Protein AF-A0AAD9Z2Q7-F1 (afdb_monomer)

Radius of gyration: 18.08 Å; Cα contacts (8 Å, |Δi|>4): 259; chains: 1; bounding box: 39×43×40 Å

Structure (mmCIF, N/CA/C/O backbone):
data_AF-A0AAD9Z2Q7-F1
#
_entry.id   AF-A0AAD9Z2Q7-F1
#
loop_
_atom_site.group_PDB
_atom_site.id
_atom_site.type_symbol
_atom_site.label_atom_id
_atom_site.label_alt_id
_atom_site.label_comp_id
_atom_site.label_asym_id
_atom_site.label_entity_id
_atom_site.label_seq_id
_atom_site.pdbx_PDB_ins_code
_atom_site.Cartn_x
_atom_site.Cartn_y
_atom_site.Cartn_z
_atom_site.occupancy
_atom_site.B_iso_or_equiv
_atom_site.auth_seq_id
_atom_site.auth_comp_id
_atom_site.auth_asym_id
_atom_site.auth_atom_id
_atom_site.pdbx_PDB_model_num
ATOM 1 N N . MET A 1 1 ? -22.010 14.218 9.773 1.00 52.25 1 MET A N 1
ATOM 2 C CA . MET A 1 1 ? -20.596 13.862 10.013 1.00 52.25 1 MET A CA 1
ATOM 3 C C . MET A 1 1 ? -19.946 13.673 8.657 1.00 52.25 1 MET A C 1
ATOM 5 O O . MET A 1 1 ? -20.556 13.024 7.816 1.00 52.25 1 MET A O 1
ATOM 9 N N . SER A 1 2 ? -18.809 14.316 8.403 1.00 68.44 2 SER A N 1
ATOM 10 C CA . SER A 1 2 ? -18.053 14.146 7.155 1.00 68.44 2 SER A CA 1
ATOM 11 C C . SER A 1 2 ? -17.508 12.725 7.072 1.00 68.44 2 SER A C 1
ATOM 13 O O . SER A 1 2 ? -17.031 12.179 8.060 1.00 68.44 2 SER A O 1
ATOM 15 N N . GLU A 1 3 ? -17.612 12.131 5.895 1.00 89.19 3 GLU A N 1
ATOM 16 C CA . GLU A 1 3 ? -17.135 10.783 5.598 1.00 89.19 3 GLU A CA 1
ATOM 17 C C . GLU A 1 3 ? -15.627 10.804 5.300 1.00 89.19 3 GLU A C 1
ATOM 19 O O . GLU A 1 3 ? -15.139 11.753 4.680 1.00 89.19 3 GLU A O 1
ATOM 24 N N . VAL A 1 4 ? -14.889 9.772 5.727 1.00 96.81 4 VAL A N 1
ATOM 25 C CA . VAL A 1 4 ? -13.455 9.642 5.415 1.00 96.81 4 VAL A CA 1
ATOM 26 C C . VAL A 1 4 ? -13.280 9.432 3.907 1.00 96.81 4 VAL A C 1
ATOM 28 O O . VAL A 1 4 ? -13.999 8.640 3.300 1.00 96.81 4 VAL A O 1
ATOM 31 N N . LEU A 1 5 ? -12.307 10.101 3.287 1.00 97.69 5 LEU A N 1
ATOM 32 C CA . LEU A 1 5 ? -11.908 9.812 1.904 1.00 97.69 5 LEU A CA 1
ATOM 33 C C . LEU A 1 5 ? -10.608 9.019 1.907 1.00 97.69 5 LEU A C 1
ATOM 35 O O . LEU A 1 5 ? -9.613 9.496 2.441 1.00 97.69 5 LEU A O 1
ATOM 39 N N . LEU A 1 6 ? -10.600 7.838 1.296 1.00 98.06 6 LEU A N 1
ATOM 40 C CA . LEU A 1 6 ? -9.416 7.009 1.087 1.00 98.06 6 LEU A CA 1
ATOM 41 C C . LEU A 1 6 ? -8.931 7.141 -0.358 1.00 98.06 6 LEU A C 1
ATOM 43 O O . LEU A 1 6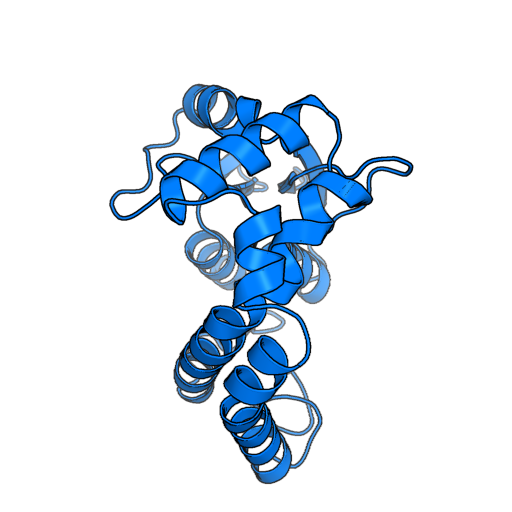 ? -9.619 6.701 -1.274 1.00 98.06 6 LEU A O 1
ATOM 47 N N . TYR A 1 7 ? -7.727 7.672 -0.551 1.00 98.06 7 TYR A N 1
ATOM 48 C CA . TYR A 1 7 ? -7.064 7.709 -1.852 1.00 98.06 7 TYR A CA 1
ATOM 49 C C . TYR A 1 7 ? -6.400 6.355 -2.145 1.00 98.06 7 TYR A C 1
ATOM 51 O O . TYR A 1 7 ? -5.522 5.911 -1.395 1.00 98.06 7 TYR A O 1
ATOM 59 N N . ASP A 1 8 ? -6.822 5.702 -3.229 1.00 97.69 8 ASP A N 1
ATOM 60 C CA . ASP A 1 8 ? -6.385 4.358 -3.642 1.00 97.69 8 ASP A CA 1
ATOM 61 C C . ASP A 1 8 ? -6.094 4.295 -5.159 1.00 97.69 8 ASP A C 1
ATOM 63 O O . ASP A 1 8 ? -6.419 5.216 -5.906 1.00 97.69 8 ASP A O 1
ATOM 67 N N . LEU A 1 9 ? -5.489 3.202 -5.632 1.00 96.94 9 LEU A N 1
ATOM 68 C CA . LEU A 1 9 ? -5.238 2.943 -7.052 1.00 96.94 9 LEU A CA 1
ATOM 69 C C . LEU A 1 9 ? -6.409 2.191 -7.693 1.00 96.94 9 LEU A C 1
ATOM 71 O O . LEU A 1 9 ? -6.856 1.172 -7.151 1.00 96.94 9 LEU A O 1
ATOM 75 N N . PRO A 1 10 ? -6.874 2.616 -8.879 1.00 95.56 10 PRO A N 1
ATOM 76 C CA . PRO A 1 10 ? -7.845 1.848 -9.637 1.00 95.56 10 PRO A CA 1
ATOM 77 C C . PRO A 1 10 ? -7.199 0.584 -10.221 1.00 95.56 10 PRO A C 1
ATOM 79 O O . PRO A 1 10 ? -5.992 0.518 -10.461 1.00 95.56 10 PRO A O 1
ATOM 82 N N . SER A 1 11 ? -8.023 -0.426 -10.491 1.00 95.00 11 SER A N 1
ATOM 83 C CA . SER A 1 11 ? -7.693 -1.495 -11.442 1.00 95.00 11 SER A CA 1
ATOM 84 C C . SER A 1 11 ? -8.484 -1.319 -12.742 1.00 95.00 11 SER A C 1
ATOM 86 O O . SER A 1 11 ? -9.487 -0.597 -12.797 1.00 95.00 11 SER A O 1
ATOM 88 N N . LYS A 1 12 ? -8.043 -1.975 -13.816 1.00 93.75 12 LYS A N 1
ATOM 89 C CA . LYS A 1 12 ? -8.799 -2.061 -15.069 1.00 93.75 12 LYS A CA 1
ATOM 90 C C . LYS A 1 12 ? -10.103 -2.852 -14.878 1.00 93.75 12 LYS A C 1
ATOM 92 O O . LYS A 1 12 ? -10.257 -3.624 -13.933 1.00 93.75 12 LYS A O 1
ATOM 97 N N . GLY A 1 13 ? -11.062 -2.662 -15.782 1.00 89.50 13 GLY A N 1
ATOM 98 C CA . GLY A 1 13 ? -12.387 -3.281 -15.676 1.00 89.50 13 GLY A CA 1
ATOM 99 C C . GLY A 1 13 ? -13.239 -2.620 -14.590 1.00 89.50 13 GLY A C 1
ATOM 100 O O . GLY A 1 13 ? -13.402 -1.404 -14.596 1.00 89.50 13 GLY A O 1
ATOM 101 N N . ARG A 1 14 ? -13.768 -3.408 -13.641 1.00 84.75 14 ARG A N 1
ATOM 102 C CA . ARG A 1 14 ? -14.730 -2.948 -12.613 1.00 84.75 14 ARG A CA 1
ATOM 103 C C . ARG A 1 14 ? -14.173 -1.977 -11.559 1.00 84.75 14 ARG A C 1
ATOM 105 O O . ARG A 1 14 ? -14.875 -1.692 -10.599 1.00 84.75 14 ARG A O 1
ATOM 112 N N . CYS A 1 15 ? -12.930 -1.513 -11.707 1.00 84.31 15 CYS A N 1
ATOM 113 C CA . CYS A 1 15 ? -12.273 -0.582 -10.790 1.00 84.31 15 CYS A CA 1
ATOM 114 C C . CYS A 1 15 ? -12.309 -1.062 -9.325 1.00 84.31 15 CYS A C 1
ATOM 116 O O . CYS A 1 15 ? -12.919 -0.446 -8.456 1.00 84.31 15 CYS A O 1
ATOM 118 N N . ALA A 1 16 ? -11.660 -2.198 -9.058 1.00 86.12 16 ALA A N 1
ATOM 119 C CA . ALA A 1 16 ? -11.539 -2.775 -7.718 1.00 86.12 16 ALA A CA 1
ATOM 120 C C . ALA A 1 16 ? -10.195 -2.427 -7.052 1.00 86.12 16 ALA A C 1
ATOM 122 O O . ALA A 1 16 ? -9.189 -2.228 -7.737 1.00 86.12 16 ALA A O 1
ATOM 123 N N . CYS A 1 17 ? -10.172 -2.411 -5.717 1.00 91.62 17 CYS A N 1
ATOM 124 C CA . CYS A 1 17 ? -8.953 -2.252 -4.922 1.00 91.62 17 CYS A CA 1
ATOM 125 C C . CYS A 1 17 ? -8.046 -3.494 -5.002 1.00 91.62 17 CYS A C 1
ATOM 127 O O . CYS A 1 17 ? -8.515 -4.631 -5.056 1.00 91.62 17 CYS A O 1
ATOM 129 N N . TRP A 1 18 ? -6.732 -3.273 -5.014 1.00 94.06 18 TRP A N 1
ATOM 130 C CA . TRP A 1 18 ? -5.732 -4.333 -5.219 1.00 94.06 18 TRP A CA 1
ATOM 131 C C . TRP A 1 18 ? -4.393 -4.061 -4.520 1.00 94.06 18 TRP A C 1
ATOM 133 O O . TRP A 1 18 ? -3.655 -4.995 -4.214 1.00 94.06 18 TRP A O 1
ATOM 143 N N . SER A 1 19 ? -4.061 -2.793 -4.265 1.00 94.56 19 SER A N 1
ATOM 144 C CA . SER A 1 19 ? -2.743 -2.398 -3.772 1.00 94.56 19 SER A CA 1
ATOM 145 C C . SER A 1 19 ? -2.557 -2.751 -2.294 1.00 94.56 19 SER A C 1
ATOM 147 O O . SER A 1 19 ? -3.383 -2.407 -1.448 1.00 94.56 19 SER A O 1
ATOM 149 N N . LEU A 1 20 ? -1.440 -3.412 -1.974 1.00 93.12 20 LEU A N 1
ATOM 150 C CA . LEU A 1 20 ? -1.131 -3.918 -0.631 1.00 93.12 20 LEU A CA 1
ATOM 151 C C . LEU A 1 20 ? -1.187 -2.832 0.455 1.00 93.12 20 LEU A C 1
ATOM 1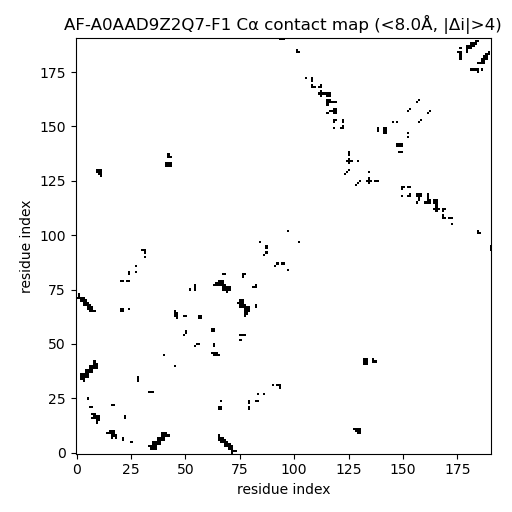53 O O . LEU A 1 20 ? -1.709 -3.072 1.539 1.00 93.12 20 LEU A O 1
ATOM 157 N N . ASN A 1 21 ? -0.623 -1.649 0.195 1.00 94.94 21 ASN A N 1
ATOM 158 C CA . ASN A 1 21 ? -0.546 -0.606 1.221 1.00 94.94 21 ASN A CA 1
ATOM 159 C C . ASN A 1 21 ? -1.926 0.013 1.519 1.00 94.94 21 ASN A C 1
ATOM 161 O O . ASN A 1 21 ? -2.288 0.058 2.694 1.00 94.94 21 ASN A O 1
ATOM 165 N N . PRO A 1 22 ? -2.732 0.429 0.520 1.00 96.88 22 PRO A N 1
ATOM 166 C CA . PRO A 1 22 ? -4.106 0.872 0.751 1.00 96.88 22 PRO A CA 1
ATOM 167 C C . PRO A 1 22 ? -5.017 -0.178 1.378 1.00 96.88 22 PRO A C 1
ATOM 169 O O . PRO A 1 22 ? -5.873 0.182 2.184 1.00 96.88 22 PRO A O 1
ATOM 172 N N . TRP A 1 23 ? -4.803 -1.468 1.089 1.00 96.12 23 TRP A N 1
ATOM 173 C CA . TRP A 1 23 ? -5.540 -2.544 1.753 1.00 96.12 23 TRP A CA 1
ATOM 174 C C . TRP A 1 23 ? -5.395 -2.517 3.278 1.00 96.12 23 TRP A C 1
ATOM 176 O O . TRP A 1 23 ? -6.380 -2.769 3.960 1.00 96.12 23 TRP A O 1
ATOM 186 N N . LYS A 1 24 ? -4.237 -2.125 3.830 1.00 94.69 24 LYS A N 1
ATOM 187 C CA . LYS A 1 24 ? -4.059 -1.984 5.289 1.00 94.69 24 LYS A CA 1
ATOM 188 C C . LYS A 1 24 ? -5.023 -0.949 5.874 1.00 94.69 24 LYS A C 1
ATOM 190 O O . LYS A 1 24 ? -5.756 -1.245 6.811 1.00 94.69 24 LYS A O 1
ATOM 195 N N . THR A 1 25 ? -5.073 0.246 5.283 1.00 97.44 25 THR A N 1
ATOM 196 C CA . THR A 1 25 ? -6.004 1.304 5.709 1.00 97.44 25 THR A CA 1
ATOM 197 C C . THR A 1 25 ? -7.458 0.890 5.491 1.00 97.44 25 THR A C 1
ATOM 199 O O . THR A 1 25 ? -8.287 1.093 6.371 1.00 97.44 25 THR A O 1
ATOM 202 N N . ARG A 1 26 ? -7.765 0.255 4.354 1.00 97.69 26 ARG A N 1
ATOM 203 C CA . ARG A 1 26 ? -9.103 -0.265 4.044 1.00 97.69 26 ARG A CA 1
ATOM 204 C C . ARG A 1 26 ? -9.579 -1.284 5.081 1.00 97.69 26 ARG A C 1
ATOM 206 O O . ARG A 1 26 ? -10.718 -1.210 5.524 1.00 97.69 26 ARG A O 1
ATOM 213 N N . MET A 1 27 ? -8.708 -2.210 5.484 1.00 96.56 27 MET A N 1
ATOM 214 C CA . MET A 1 27 ? -9.014 -3.203 6.515 1.00 96.56 27 MET A CA 1
ATOM 215 C C . MET A 1 27 ? -9.295 -2.546 7.865 1.00 96.56 27 MET A C 1
ATOM 217 O O . MET A 1 27 ? -10.261 -2.934 8.506 1.00 96.56 27 MET A O 1
ATOM 221 N N . VAL A 1 28 ? -8.528 -1.524 8.262 1.00 96.56 28 VAL A N 1
ATOM 222 C CA . VAL A 1 28 ? -8.788 -0.784 9.511 1.00 96.56 28 VAL A CA 1
ATOM 223 C C . VAL A 1 28 ? -10.121 -0.042 9.473 1.00 96.56 28 VAL A C 1
ATOM 225 O O . VAL A 1 28 ? -10.898 -0.159 10.416 1.00 96.56 28 VAL A O 1
ATOM 228 N N . LEU A 1 29 ? -10.412 0.678 8.384 1.00 97.06 29 LEU A N 1
ATOM 229 C CA . LEU A 1 29 ? -11.689 1.382 8.223 1.00 97.06 29 LEU A CA 1
ATOM 230 C C . LEU A 1 29 ? -12.871 0.406 8.318 1.00 97.06 29 LEU A C 1
ATOM 232 O O . LEU A 1 29 ? -13.830 0.676 9.034 1.00 97.06 29 LEU A O 1
ATOM 236 N N . ASN A 1 30 ? -12.765 -0.757 7.668 1.00 97.00 30 ASN A N 1
ATOM 237 C CA . ASN A 1 30 ? -13.789 -1.800 7.723 1.00 97.00 30 ASN A CA 1
ATOM 238 C C . ASN A 1 30 ? -13.917 -2.431 9.116 1.00 97.00 30 ASN A C 1
ATOM 240 O O . ASN A 1 30 ? -15.028 -2.579 9.611 1.00 97.00 30 ASN A O 1
ATOM 244 N N . TYR A 1 31 ? -12.796 -2.799 9.744 1.00 95.75 31 TYR A N 1
ATOM 245 C CA . TYR A 1 31 ? -12.771 -3.447 11.058 1.00 95.75 31 TYR A CA 1
ATOM 246 C C . TYR A 1 31 ? -13.384 -2.556 12.140 1.00 95.75 31 TYR A C 1
ATOM 248 O O . TYR A 1 31 ? -14.178 -3.018 12.952 1.00 95.75 31 TYR A O 1
ATOM 256 N N . LYS A 1 32 ? -13.089 -1.254 12.089 1.00 95.00 32 LYS A N 1
ATOM 257 C CA . LYS A 1 32 ? -13.646 -0.252 13.004 1.00 95.00 32 LYS A CA 1
ATOM 258 C C . LYS A 1 32 ? -15.020 0.280 12.584 1.00 95.00 32 LYS A C 1
ATOM 260 O O . LYS A 1 32 ? -15.540 1.189 13.223 1.00 95.00 32 LYS A O 1
ATOM 265 N N . ASN A 1 33 ? -15.602 -0.253 11.506 1.00 95.38 33 ASN A N 1
ATOM 266 C CA . ASN A 1 33 ? -16.888 0.175 10.951 1.00 95.38 33 ASN A CA 1
ATOM 267 C C . ASN A 1 33 ? -16.972 1.697 10.685 1.00 95.38 33 ASN A C 1
ATOM 269 O O . ASN A 1 33 ? -17.991 2.341 10.940 1.00 95.38 33 ASN A O 1
ATOM 273 N N . ILE A 1 34 ? -15.882 2.288 10.186 1.00 95.56 34 ILE A N 1
ATOM 274 C CA . ILE A 1 34 ? -15.789 3.716 9.862 1.00 95.56 34 ILE A CA 1
ATOM 275 C C . ILE A 1 34 ? -16.310 3.928 8.434 1.00 95.56 34 ILE A C 1
ATOM 277 O O . ILE A 1 34 ? -15.725 3.378 7.499 1.00 95.56 34 ILE A O 1
ATOM 281 N N . PRO A 1 35 ? -17.359 4.746 8.217 1.00 95.75 35 PRO A N 1
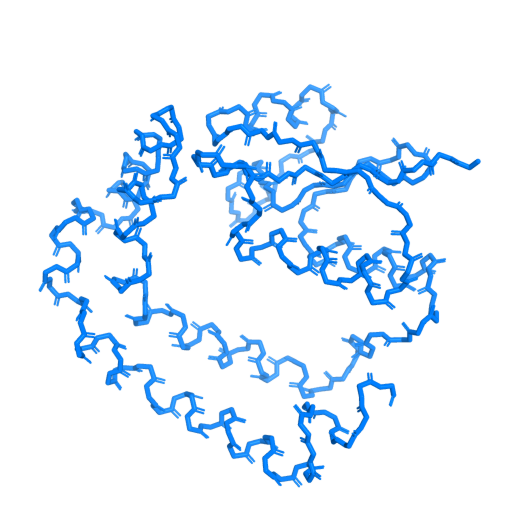ATOM 282 C CA . PRO A 1 35 ? -17.838 5.060 6.874 1.00 95.75 35 PRO A CA 1
ATOM 283 C C . PRO A 1 35 ? -16.785 5.821 6.063 1.00 95.75 35 PRO A C 1
ATOM 285 O O . PRO A 1 35 ? -16.224 6.819 6.531 1.00 95.75 35 PRO A O 1
ATOM 288 N N . TYR A 1 36 ? -16.532 5.370 4.835 1.00 97.12 36 TYR A N 1
ATOM 289 C CA . TYR A 1 36 ? -15.562 6.001 3.951 1.00 97.12 36 TYR A CA 1
ATOM 290 C C . TYR A 1 36 ? -15.923 5.843 2.469 1.00 97.12 36 TYR A C 1
ATOM 292 O O . TYR A 1 36 ? -16.505 4.843 2.042 1.00 97.12 36 TYR A O 1
ATOM 300 N N . LYS A 1 37 ? -15.468 6.803 1.662 1.00 96.69 37 LYS A N 1
ATOM 301 C CA . LYS A 1 37 ? -15.426 6.709 0.199 1.00 96.69 37 LYS A CA 1
ATOM 302 C C . LYS A 1 37 ? -14.013 6.432 -0.276 1.00 96.69 37 LYS A C 1
ATOM 304 O O . LYS A 1 37 ? -13.039 6.809 0.367 1.00 96.69 37 LYS A O 1
ATOM 309 N N . THR A 1 38 ? -13.899 5.772 -1.424 1.00 97.00 38 THR A N 1
ATOM 310 C CA . THR A 1 38 ? -12.615 5.617 -2.114 1.00 97.00 38 THR A CA 1
ATOM 311 C C . THR A 1 38 ? -12.531 6.625 -3.253 1.00 97.00 38 THR A C 1
ATOM 313 O O . THR A 1 38 ? -13.380 6.606 -4.140 1.00 97.00 38 THR A O 1
ATOM 316 N N . GLU A 1 39 ? -11.495 7.457 -3.236 1.00 96.81 39 GLU A N 1
ATOM 317 C CA . GLU A 1 39 ? -11.098 8.302 -4.359 1.00 96.81 39 GLU A CA 1
ATOM 318 C C . GLU A 1 39 ? -9.989 7.570 -5.125 1.00 96.81 39 GLU A C 1
ATOM 320 O O . GLU A 1 39 ? -8.921 7.289 -4.573 1.00 96.81 39 GLU A O 1
ATOM 325 N N . PHE A 1 40 ? -10.234 7.213 -6.384 1.00 96.88 40 PHE A N 1
ATOM 326 C CA . PHE A 1 40 ? -9.234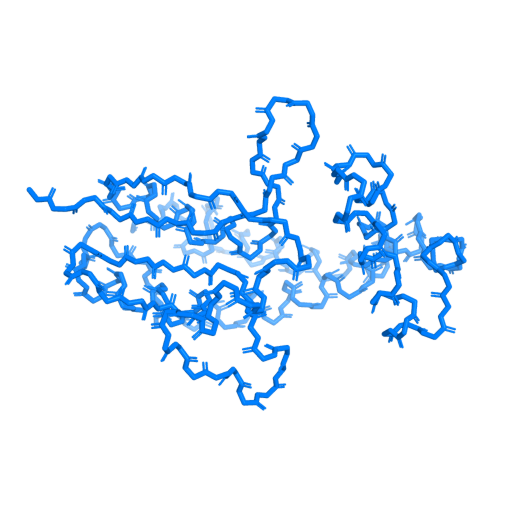 6.515 -7.188 1.00 96.88 40 PHE A CA 1
ATOM 327 C C . PHE A 1 40 ? -8.344 7.502 -7.938 1.00 96.88 40 PHE A C 1
ATOM 329 O O . PHE A 1 40 ? -8.843 8.349 -8.674 1.00 96.88 40 PHE A O 1
ATOM 336 N N . ILE A 1 41 ? -7.030 7.341 -7.791 1.00 96.81 41 ILE A N 1
ATOM 337 C CA . ILE A 1 41 ? -6.011 8.138 -8.479 1.00 96.81 41 ILE A CA 1
ATOM 338 C C . ILE A 1 41 ? -5.020 7.216 -9.186 1.00 96.81 41 ILE A C 1
ATOM 340 O O . ILE A 1 41 ? -4.630 6.182 -8.644 1.00 96.81 41 ILE A O 1
ATOM 344 N N . GLU A 1 42 ? -4.623 7.560 -10.409 1.00 97.44 42 GLU A N 1
ATOM 345 C CA . GLU A 1 42 ? -3.621 6.795 -11.155 1.00 97.44 42 GLU A CA 1
ATOM 346 C C . GLU A 1 42 ? -2.217 7.062 -10.586 1.00 97.44 42 GLU A C 1
ATOM 348 O O . GLU A 1 42 ? -1.948 8.122 -10.017 1.00 97.44 42 GLU A O 1
ATOM 353 N N . TYR A 1 43 ? -1.291 6.114 -10.754 1.00 97.69 43 TYR A N 1
ATOM 354 C CA . TYR A 1 43 ? 0.093 6.251 -10.288 1.00 97.69 43 TYR A CA 1
ATOM 355 C C . TYR A 1 43 ? 0.782 7.586 -10.641 1.00 97.69 43 TYR A C 1
ATOM 357 O O . TYR A 1 43 ? 1.363 8.183 -9.727 1.00 97.69 43 TYR A O 1
ATOM 365 N N . PRO A 1 44 ? 0.762 8.065 -11.906 1.00 97.94 44 PRO A N 1
ATOM 366 C CA . PRO A 1 44 ? 1.417 9.325 -12.268 1.00 97.94 44 PRO A CA 1
ATOM 367 C C . PRO A 1 44 ? 0.815 10.551 -11.565 1.00 97.94 44 PRO A C 1
ATOM 369 O O . PRO A 1 44 ? 1.526 11.536 -11.358 1.00 97.94 44 PRO A O 1
ATOM 372 N N . ASP A 1 45 ? -0.444 10.468 -11.132 1.00 98.31 45 ASP A N 1
ATOM 373 C CA . ASP A 1 45 ? -1.179 11.588 -10.544 1.00 98.31 45 ASP A CA 1
ATOM 374 C C . ASP A 1 45 ? -1.036 11.669 -9.018 1.00 98.31 45 ASP A C 1
ATOM 376 O O . ASP A 1 45 ? -1.316 12.709 -8.426 1.00 98.31 45 ASP A O 1
ATOM 380 N N . ILE A 1 46 ? -0.517 10.624 -8.356 1.00 98.06 46 ILE A N 1
ATOM 381 C CA . ILE A 1 46 ? -0.351 10.604 -6.890 1.00 98.06 46 ILE A CA 1
ATOM 382 C C . ILE A 1 46 ? 0.435 11.826 -6.404 1.00 98.06 46 ILE A C 1
ATOM 384 O O . ILE A 1 46 ? -0.013 12.558 -5.523 1.00 98.06 46 ILE A O 1
ATOM 388 N N . ALA A 1 47 ? 1.619 12.060 -6.967 1.00 97.38 47 ALA A N 1
ATOM 389 C CA . ALA A 1 47 ? 2.478 13.148 -6.520 1.00 97.38 47 ALA A CA 1
ATOM 390 C C . ALA A 1 47 ? 1.870 14.546 -6.735 1.00 97.38 47 ALA A C 1
ATOM 392 O O . ALA A 1 47 ? 1.842 15.309 -5.767 1.00 97.38 47 ALA A O 1
ATOM 393 N N . PRO A 1 48 ? 1.392 14.927 -7.937 1.00 97.75 48 PRO A N 1
ATOM 394 C CA . PRO A 1 48 ? 0.768 16.236 -8.123 1.00 97.75 48 PRO A CA 1
ATOM 395 C C . PRO A 1 48 ? -0.500 16.414 -7.274 1.00 97.75 48 PRO A C 1
ATOM 397 O O . PRO A 1 48 ? -0.659 17.469 -6.657 1.00 97.75 48 PRO A O 1
ATOM 400 N N . THR A 1 49 ? -1.351 15.389 -7.152 1.00 98.06 49 THR A N 1
ATOM 401 C CA . THR A 1 49 ? -2.570 15.462 -6.335 1.00 98.06 49 THR A CA 1
ATOM 402 C C . THR A 1 49 ? -2.246 15.680 -4.859 1.00 98.06 49 THR A C 1
ATOM 404 O O . THR A 1 49 ? -2.742 16.634 -4.261 1.00 98.06 49 THR A O 1
ATOM 407 N N . LEU A 1 50 ? -1.364 14.871 -4.266 1.00 97.62 50 LEU A N 1
ATOM 408 C CA . LEU A 1 50 ? -1.051 14.994 -2.839 1.00 97.62 50 LEU A CA 1
ATOM 409 C C . LEU A 1 50 ? -0.286 16.284 -2.508 1.00 97.62 50 LEU A C 1
ATOM 411 O O . LEU A 1 50 ? -0.512 16.872 -1.450 1.00 97.62 50 LEU A O 1
ATOM 415 N N . LYS A 1 51 ? 0.548 16.783 -3.432 1.00 96.81 51 LYS A N 1
ATOM 416 C CA . LYS A 1 51 ? 1.148 18.123 -3.325 1.00 96.81 51 LYS A CA 1
ATOM 417 C C . LYS A 1 51 ? 0.089 19.220 -3.263 1.00 96.81 51 LYS A C 1
ATOM 419 O O . LYS A 1 51 ? 0.216 20.129 -2.450 1.00 96.81 51 LYS A O 1
ATOM 424 N N . SER A 1 52 ? -0.958 19.130 -4.088 1.00 97.19 52 SER A N 1
ATOM 425 C CA . SER A 1 52 ? -2.033 20.133 -4.125 1.00 97.19 52 SER A CA 1
ATOM 426 C C . SER A 1 52 ? -2.826 20.223 -2.815 1.00 97.19 52 SER A C 1
ATOM 428 O O . SER A 1 52 ? -3.387 21.271 -2.509 1.00 97.19 52 SER A O 1
ATOM 430 N N . PHE A 1 53 ? -2.814 19.161 -2.001 1.00 96.56 53 PHE A N 1
ATOM 431 C CA . PHE A 1 53 ? -3.421 19.151 -0.665 1.00 96.56 53 PHE A CA 1
ATOM 432 C C . PHE A 1 53 ? -2.543 19.800 0.413 1.00 96.56 53 PHE A C 1
ATOM 434 O O . PHE A 1 53 ? -2.953 19.868 1.571 1.00 96.56 53 PHE A O 1
ATOM 441 N N . GLY A 1 54 ? -1.337 20.257 0.063 1.00 95.25 54 GLY A N 1
ATOM 442 C CA . GLY A 1 54 ? -0.393 20.846 1.011 1.00 95.25 54 GLY A CA 1
ATOM 443 C C . GLY A 1 54 ? 0.296 19.822 1.917 1.00 95.25 54 GLY A C 1
ATOM 444 O O . GLY A 1 54 ? 0.835 20.201 2.955 1.00 95.25 54 GLY A O 1
ATOM 445 N N . LEU A 1 55 ? 0.287 18.531 1.557 1.00 94.12 55 LEU A N 1
ATOM 446 C CA . LEU A 1 55 ? 1.004 17.507 2.317 1.00 94.12 55 LEU A CA 1
ATOM 447 C C . LEU A 1 55 ? 2.526 17.663 2.142 1.00 94.12 55 LEU A C 1
ATOM 449 O O . LEU A 1 55 ? 3.007 17.803 1.008 1.00 94.12 55 LEU A O 1
ATOM 453 N N . PRO A 1 56 ? 3.313 17.588 3.231 1.00 94.38 56 PRO A N 1
ATOM 454 C CA . PRO A 1 56 ? 4.758 17.480 3.115 1.00 94.38 56 PRO A CA 1
ATOM 455 C C . PRO A 1 56 ? 5.139 16.128 2.489 1.00 94.38 56 PRO A C 1
ATOM 457 O O . PRO A 1 56 ? 4.407 15.144 2.653 1.00 94.38 56 PRO A O 1
ATOM 460 N N . PRO A 1 57 ? 6.274 16.052 1.776 1.00 95.62 57 PRO A N 1
ATOM 461 C CA . PRO A 1 57 ? 6.762 14.788 1.249 1.00 95.62 57 PRO A CA 1
ATOM 462 C C . PRO A 1 57 ? 7.199 13.840 2.376 1.00 95.62 57 PRO A C 1
ATOM 464 O O . PRO A 1 57 ? 7.601 14.273 3.455 1.00 95.62 57 PRO A O 1
ATOM 467 N N . ASN A 1 58 ? 7.181 12.536 2.108 1.00 92.69 58 ASN A N 1
ATOM 468 C CA . ASN A 1 58 ? 7.862 11.549 2.940 1.00 92.69 58 ASN A CA 1
ATOM 469 C C . ASN A 1 58 ? 9.380 11.777 2.904 1.00 92.69 58 ASN A C 1
ATOM 471 O O . ASN A 1 58 ? 9.944 12.044 1.845 1.00 92.69 58 ASN A O 1
ATOM 475 N N . GLU A 1 59 ? 10.038 11.615 4.050 1.00 89.25 59 GLU A N 1
ATOM 476 C CA . GLU A 1 59 ? 11.474 11.894 4.199 1.00 89.25 59 GLU A CA 1
ATOM 477 C C . GLU A 1 59 ? 12.365 10.759 3.669 1.00 89.25 59 GLU A C 1
ATOM 479 O O . GLU A 1 59 ? 13.373 11.008 3.018 1.00 89.25 59 GLU A O 1
ATOM 484 N N . ASN A 1 60 ? 11.986 9.503 3.930 1.00 85.88 60 ASN A N 1
ATOM 485 C CA . ASN A 1 60 ? 12.890 8.349 3.798 1.00 85.88 60 ASN A CA 1
ATOM 486 C C . ASN A 1 60 ? 12.620 7.456 2.575 1.00 85.88 60 ASN A C 1
ATOM 488 O O . ASN A 1 60 ? 13.272 6.428 2.398 1.00 85.88 60 ASN A O 1
ATOM 492 N N . TYR A 1 61 ? 11.619 7.780 1.760 1.00 87.81 61 TYR A N 1
ATOM 493 C CA . TYR A 1 61 ? 11.211 6.967 0.613 1.00 87.81 61 TYR A CA 1
ATOM 494 C C . TYR A 1 61 ? 10.451 7.826 -0.407 1.00 87.81 61 TYR A C 1
ATOM 496 O O . TYR A 1 61 ? 10.580 9.046 -0.405 1.00 87.81 61 TYR A O 1
ATOM 504 N N . THR A 1 62 ? 9.687 7.208 -1.316 1.00 91.38 62 THR A N 1
ATOM 505 C CA . THR A 1 62 ? 8.888 7.912 -2.330 1.00 91.38 62 THR A CA 1
ATOM 506 C C . THR A 1 62 ? 8.131 9.109 -1.720 1.00 91.38 62 THR A C 1
ATOM 508 O O . THR A 1 62 ? 7.306 8.896 -0.828 1.00 91.38 62 THR A O 1
ATOM 511 N N . PRO A 1 63 ? 8.371 10.350 -2.197 1.00 95.12 63 PRO A N 1
ATOM 512 C CA . PRO A 1 63 ? 7.879 11.565 -1.544 1.00 95.12 63 PRO A CA 1
ATOM 513 C C . PRO A 1 63 ? 6.363 11.625 -1.348 1.00 95.12 63 PRO A C 1
ATOM 515 O O . PRO A 1 63 ? 5.900 12.126 -0.336 1.00 95.12 63 PRO A O 1
ATOM 518 N N . TYR A 1 64 ? 5.583 11.099 -2.290 1.00 97.50 64 TYR A N 1
ATOM 519 C CA . TYR A 1 64 ? 4.123 11.121 -2.235 1.00 97.50 64 TYR A CA 1
ATOM 520 C C . TYR A 1 64 ? 3.586 9.737 -2.563 1.00 97.50 64 TYR A C 1
ATOM 522 O O . TYR A 1 64 ? 3.931 9.160 -3.595 1.00 97.50 64 TYR A O 1
ATOM 530 N N . THR A 1 65 ? 2.771 9.185 -1.669 1.00 96.94 65 THR A N 1
ATOM 531 C CA . THR A 1 65 ? 2.347 7.785 -1.721 1.00 96.94 65 THR A CA 1
ATOM 532 C C . THR A 1 65 ? 0.917 7.612 -1.258 1.00 96.94 65 THR A C 1
ATOM 534 O O . THR A 1 65 ? 0.421 8.363 -0.424 1.00 96.94 65 THR A O 1
ATOM 537 N N . ILE A 1 66 ? 0.300 6.528 -1.711 1.00 97.31 66 ILE A N 1
ATOM 538 C CA . ILE A 1 66 ? -0.931 6.016 -1.119 1.00 97.31 66 ILE A CA 1
ATOM 539 C C . ILE A 1 66 ? -0.648 4.811 -0.194 1.00 97.31 66 ILE A C 1
ATOM 541 O O . ILE A 1 66 ? 0.341 4.098 -0.408 1.00 97.31 66 ILE A O 1
ATOM 545 N N . PRO A 1 67 ? -1.504 4.542 0.809 1.00 97.88 67 PRO A N 1
ATOM 546 C CA . PRO A 1 67 ? -2.736 5.264 1.114 1.00 97.88 67 PRO A CA 1
ATOM 547 C C . PRO A 1 67 ? -2.469 6.674 1.630 1.00 97.88 67 PRO A C 1
ATOM 549 O O . PRO A 1 67 ? -1.480 6.940 2.313 1.00 97.88 67 PRO A O 1
ATOM 552 N N . THR A 1 68 ? -3.382 7.562 1.270 1.00 98.31 68 THR A N 1
ATOM 553 C CA . THR A 1 68 ? -3.604 8.841 1.937 1.00 98.31 68 THR A CA 1
ATOM 554 C C . THR A 1 68 ? -5.082 8.889 2.287 1.00 98.31 68 THR A C 1
ATOM 556 O O . THR A 1 68 ? -5.901 8.392 1.512 1.00 98.31 68 THR A O 1
ATOM 559 N N . ILE A 1 69 ? -5.435 9.459 3.434 1.00 98.25 69 ILE A N 1
ATOM 560 C CA . ILE A 1 69 ? -6.830 9.747 3.763 1.00 98.25 69 ILE A CA 1
ATOM 561 C C . ILE A 1 69 ? -7.057 11.238 3.953 1.00 98.25 69 ILE A C 1
ATOM 563 O O . ILE A 1 69 ? -6.141 11.958 4.344 1.00 98.25 69 ILE A O 1
ATOM 567 N N . ARG A 1 70 ? -8.295 11.674 3.730 1.00 97.69 70 ARG A N 1
ATOM 568 C CA . ARG A 1 70 ? -8.865 12.857 4.372 1.00 97.69 70 ARG A CA 1
ATOM 569 C C . ARG A 1 70 ? -9.777 12.366 5.489 1.00 97.69 70 ARG A C 1
ATOM 571 O O . ARG A 1 70 ? -10.745 11.664 5.200 1.00 97.69 70 ARG A O 1
ATOM 578 N N . ASP A 1 71 ? -9.452 12.679 6.736 1.00 94.50 71 ASP A N 1
ATOM 579 C CA . ASP A 1 71 ? -10.268 12.264 7.877 1.00 94.50 71 ASP A CA 1
ATOM 580 C C . ASP A 1 71 ? -11.597 13.042 7.951 1.00 94.50 71 ASP A C 1
ATOM 582 O O . ASP A 1 71 ? -11.845 13.984 7.188 1.00 94.50 71 ASP A O 1
ATOM 586 N N . ALA A 1 72 ? -12.460 12.663 8.894 1.00 91.31 72 ALA A N 1
ATOM 587 C CA . ALA A 1 72 ? -13.747 13.323 9.100 1.00 91.31 72 ALA A CA 1
ATOM 588 C C . ALA A 1 72 ? -13.612 14.806 9.509 1.00 91.31 72 ALA A C 1
ATOM 590 O O . ALA A 1 72 ? -14.550 15.576 9.312 1.00 91.31 72 ALA A O 1
ATOM 591 N N . ASN A 1 73 ? -12.457 15.236 10.024 1.00 91.12 73 ASN A N 1
ATOM 592 C CA . ASN A 1 73 ? -12.173 16.633 10.373 1.00 91.12 73 ASN A CA 1
ATOM 593 C C . ASN A 1 73 ? -11.605 17.428 9.184 1.00 91.12 73 ASN A C 1
ATOM 595 O O . ASN A 1 73 ? -11.353 18.628 9.291 1.00 91.12 73 ASN A O 1
ATOM 599 N N . GLY A 1 74 ? -11.407 16.773 8.039 1.00 92.94 74 GLY A N 1
ATOM 600 C CA . GLY A 1 74 ? -10.855 17.367 6.833 1.00 92.94 74 GLY A CA 1
ATOM 601 C C . GLY A 1 74 ? -9.326 17.400 6.783 1.00 92.94 74 GLY A C 1
ATOM 602 O O . GLY A 1 74 ? -8.791 17.990 5.845 1.00 92.94 74 GLY A O 1
ATOM 603 N N . LYS A 1 75 ? -8.627 16.770 7.735 1.00 94.69 75 LYS A N 1
ATOM 604 C CA . LYS A 1 75 ? -7.163 16.676 7.770 1.00 94.69 75 LYS A CA 1
ATOM 605 C C . LYS A 1 75 ? -6.686 15.580 6.821 1.00 94.69 75 LYS A C 1
ATOM 607 O O . LYS A 1 75 ? -7.191 14.459 6.850 1.00 94.69 75 LYS A O 1
ATOM 612 N N . TYR A 1 76 ? -5.674 15.888 6.014 1.00 97.31 76 TYR A N 1
ATOM 613 C CA . TYR A 1 76 ? -5.011 14.893 5.177 1.00 97.31 76 TYR A CA 1
ATOM 614 C C . TYR A 1 76 ? -3.894 14.177 5.936 1.00 97.31 76 TYR A C 1
ATOM 616 O O . TYR A 1 76 ? -3.097 14.808 6.633 1.00 97.31 76 TYR A O 1
ATOM 624 N N . ILE A 1 77 ? -3.821 12.856 5.782 1.00 97.19 77 ILE A N 1
ATOM 625 C CA . ILE A 1 77 ? -2.816 12.005 6.423 1.00 97.19 77 ILE A CA 1
ATOM 626 C C . ILE A 1 77 ? -2.300 11.010 5.388 1.00 97.19 77 ILE A C 1
ATOM 628 O O . ILE A 1 77 ? -3.068 10.218 4.848 1.00 97.19 77 ILE A O 1
ATOM 632 N N . MET A 1 78 ? -0.999 11.059 5.125 1.00 96.56 78 MET A N 1
ATOM 633 C CA . MET A 1 78 ? -0.265 10.128 4.265 1.00 96.56 78 MET A CA 1
ATOM 634 C C . MET A 1 78 ? 0.567 9.176 5.134 1.00 96.56 78 MET A C 1
ATOM 636 O O . MET A 1 78 ? 0.920 9.555 6.250 1.00 96.56 78 MET A O 1
ATOM 640 N N . ASP A 1 79 ? 0.916 8.001 4.592 1.00 94.75 79 ASP A N 1
ATOM 641 C CA . ASP A 1 79 ? 1.591 6.865 5.255 1.00 94.75 79 ASP A CA 1
ATOM 642 C C . ASP A 1 79 ? 0.611 5.958 6.014 1.00 94.75 79 ASP A C 1
ATOM 644 O O . ASP A 1 79 ? -0.055 6.372 6.961 1.00 94.75 79 ASP A O 1
ATOM 648 N N . SER A 1 80 ? 0.549 4.680 5.618 1.00 94.06 80 SER A N 1
ATOM 649 C CA . SER A 1 80 ? -0.384 3.713 6.209 1.00 94.06 80 SER A CA 1
ATOM 650 C C . SER A 1 80 ? -0.223 3.557 7.722 1.00 94.06 80 SER A C 1
ATOM 652 O O . SER A 1 80 ? -1.231 3.410 8.399 1.00 94.06 80 SER A O 1
ATOM 654 N N . ARG A 1 81 ? 0.997 3.605 8.277 1.00 92.56 81 ARG A N 1
ATOM 655 C CA . ARG A 1 81 ? 1.201 3.496 9.732 1.00 92.56 81 ARG A CA 1
ATOM 656 C C . ARG A 1 81 ? 0.723 4.744 10.461 1.00 92.56 81 ARG A C 1
ATOM 658 O O . ARG A 1 81 ? 0.062 4.611 11.486 1.00 92.56 81 ARG A O 1
ATOM 665 N N . LYS A 1 82 ? 1.002 5.939 9.923 1.00 95.62 82 LYS A N 1
ATOM 666 C CA . LYS A 1 82 ? 0.495 7.201 10.497 1.00 95.62 82 LYS A CA 1
ATOM 667 C C . LYS A 1 82 ? -1.032 7.236 10.483 1.00 95.62 82 LYS A C 1
ATOM 669 O O . LYS A 1 82 ? -1.643 7.623 11.474 1.00 95.62 82 LYS A O 1
ATOM 674 N N . ILE A 1 83 ? -1.633 6.787 9.380 1.00 97.19 83 ILE A N 1
ATOM 675 C CA . ILE A 1 83 ? -3.087 6.675 9.238 1.00 97.19 83 ILE A CA 1
ATOM 676 C C . ILE A 1 83 ? -3.657 5.709 10.280 1.00 97.19 83 ILE A C 1
ATOM 678 O O . ILE A 1 83 ? -4.579 6.074 10.997 1.00 97.19 83 ILE A O 1
ATOM 682 N N . VAL A 1 84 ? -3.103 4.498 10.383 1.00 95.69 84 VAL A N 1
ATOM 683 C CA . VAL A 1 84 ? -3.570 3.475 11.332 1.00 95.69 84 VAL A CA 1
ATOM 684 C C . VAL A 1 84 ? -3.478 3.979 12.775 1.00 95.69 84 VAL A C 1
ATOM 686 O O . VAL A 1 84 ? -4.450 3.854 13.509 1.00 95.69 84 VAL A O 1
ATOM 689 N N . ALA A 1 85 ? -2.365 4.608 13.164 1.00 95.50 85 ALA A N 1
ATOM 690 C CA . ALA A 1 85 ? -2.188 5.153 14.510 1.00 95.50 85 ALA A CA 1
ATOM 691 C C . ALA A 1 85 ? -3.171 6.293 14.832 1.00 95.50 85 ALA A C 1
ATOM 693 O O . ALA A 1 85 ? -3.698 6.364 15.941 1.00 95.50 85 ALA A O 1
ATOM 694 N N . GLU A 1 86 ? -3.444 7.183 13.872 1.00 96.06 86 GLU A N 1
ATOM 695 C CA . GLU A 1 86 ? -4.438 8.242 14.069 1.00 96.06 86 GLU A CA 1
ATOM 696 C C . GLU A 1 86 ? -5.857 7.665 14.169 1.00 96.06 86 GLU A C 1
ATOM 698 O O . GLU A 1 86 ? -6.615 8.071 15.046 1.00 96.06 86 GLU A O 1
ATOM 703 N N . LEU A 1 87 ? -6.217 6.702 13.314 1.00 95.69 87 LEU A N 1
ATOM 704 C CA . LEU A 1 87 ? -7.529 6.054 13.370 1.00 95.69 87 LEU A CA 1
ATOM 705 C C . LEU A 1 87 ? -7.717 5.259 14.666 1.00 95.69 87 LEU A C 1
ATOM 707 O O . LEU A 1 87 ? -8.795 5.321 15.241 1.00 95.69 87 LEU A O 1
ATOM 711 N N . GLU A 1 88 ? -6.683 4.573 15.158 1.00 96.00 88 GLU A N 1
ATOM 712 C CA . GLU A 1 88 ? -6.702 3.905 16.466 1.00 96.00 88 GLU A CA 1
ATOM 713 C C . GLU A 1 88 ? -6.970 4.898 17.598 1.00 96.00 88 GLU A C 1
ATOM 715 O O . GLU A 1 88 ? -7.806 4.661 18.462 1.00 96.00 88 GLU A O 1
ATOM 720 N N . LYS A 1 89 ? -6.314 6.061 17.560 1.00 95.19 89 LYS A N 1
ATOM 721 C CA . LYS A 1 89 ? -6.517 7.117 18.554 1.00 95.19 89 LYS A CA 1
ATOM 722 C C . LYS A 1 89 ? -7.925 7.722 18.496 1.00 95.19 89 LYS A C 1
ATOM 724 O O . LYS A 1 89 ? -8.495 8.026 19.540 1.00 95.19 89 LYS A O 1
ATOM 729 N N . GLN A 1 90 ? -8.458 7.965 17.297 1.00 93.56 90 GLN A N 1
ATOM 730 C CA . GLN A 1 90 ? -9.784 8.570 17.115 1.00 93.56 90 GLN A CA 1
ATOM 731 C C . GLN A 1 90 ? -10.924 7.577 17.390 1.00 93.56 90 GLN A C 1
ATOM 733 O O . GLN A 1 90 ? -11.988 7.981 17.857 1.00 93.56 90 GLN A O 1
ATOM 738 N N . TYR A 1 91 ? -10.690 6.293 17.120 1.00 93.88 91 TYR A N 1
ATOM 739 C CA . TYR A 1 91 ? -11.657 5.206 17.232 1.00 93.88 91 TYR A CA 1
ATOM 740 C C . TYR A 1 91 ? -11.007 4.036 17.991 1.00 93.88 91 TYR A C 1
ATOM 742 O O . TYR A 1 91 ? -10.589 3.062 17.361 1.00 93.88 91 TYR A O 1
ATOM 750 N N . PRO A 1 92 ? -10.885 4.122 19.329 1.00 94.31 92 PRO A N 1
ATOM 751 C CA . PRO A 1 92 ? -10.133 3.143 20.119 1.00 94.31 92 PRO A CA 1
ATOM 752 C C . PRO A 1 92 ? -10.759 1.746 20.125 1.00 94.31 92 PRO A C 1
ATOM 754 O O . PRO A 1 92 ? -10.042 0.769 20.285 1.00 94.31 92 PRO A O 1
ATOM 757 N N . GLU A 1 93 ? -12.067 1.635 19.883 1.00 94.50 93 GLU A N 1
ATOM 758 C CA . GLU A 1 93 ? -12.785 0.360 19.887 1.00 94.50 93 GLU A CA 1
ATOM 759 C C . GLU A 1 93 ? -13.344 0.017 18.496 1.00 94.50 93 GLU A C 1
ATOM 761 O O . GLU A 1 93 ? -13.952 0.888 17.862 1.00 94.50 93 GLU A O 1
ATOM 766 N N . PRO A 1 94 ? -13.195 -1.233 18.018 1.00 93.38 94 PRO A N 1
ATOM 767 C CA . PRO A 1 94 ? -12.358 -2.299 18.584 1.00 93.38 94 PRO A CA 1
ATOM 768 C C . PRO A 1 94 ? -10.855 -2.005 18.421 1.00 93.38 94 PRO A C 1
ATOM 770 O O . PRO A 1 94 ? -10.440 -1.488 17.377 1.00 93.38 94 PRO A O 1
ATOM 773 N N . SER A 1 95 ? -10.050 -2.349 19.430 1.00 93.31 95 SER A N 1
ATOM 774 C CA . SER A 1 95 ? -8.587 -2.157 19.435 1.00 93.31 95 SER A CA 1
ATOM 775 C C . SER A 1 95 ? -7.887 -2.918 18.299 1.00 93.31 95 SER A C 1
ATOM 777 O O . SER A 1 95 ? -8.289 -4.022 17.924 1.00 93.31 95 SER A O 1
ATOM 779 N N . LEU A 1 96 ? -6.818 -2.328 17.754 1.00 92.19 96 LEU A N 1
ATOM 780 C CA . LEU A 1 96 ? -5.895 -2.976 16.810 1.00 92.19 96 LEU A CA 1
ATOM 781 C C . LEU A 1 96 ? -4.654 -3.568 17.493 1.00 92.19 96 LEU A C 1
ATOM 783 O O . LEU A 1 96 ? -3.846 -4.201 16.810 1.00 92.19 96 LEU A O 1
ATOM 787 N N . HIS A 1 97 ? -4.478 -3.339 18.801 1.00 90.75 97 HIS A N 1
ATOM 788 C CA . HIS A 1 97 ? -3.362 -3.867 19.602 1.00 90.75 97 HIS A CA 1
ATOM 789 C C . HIS A 1 97 ? -1.983 -3.530 19.004 1.00 90.75 97 HIS A C 1
ATOM 791 O O . HIS A 1 97 ? -1.095 -4.379 18.888 1.00 90.75 97 HIS A O 1
ATOM 797 N N . LEU A 1 98 ? -1.812 -2.273 18.567 1.00 90.25 98 LEU A N 1
ATOM 798 C CA . LEU A 1 98 ? -0.617 -1.800 17.844 1.00 90.25 98 LEU A CA 1
ATOM 799 C C . LEU A 1 98 ? 0.680 -1.851 18.671 1.00 90.25 98 LEU A C 1
ATOM 801 O O . LEU A 1 98 ? 1.770 -1.740 18.113 1.00 90.25 98 LEU A O 1
ATOM 805 N N . ASP A 1 99 ? 0.567 -1.986 19.987 1.00 88.06 99 ASP A N 1
ATOM 806 C CA . ASP A 1 99 ? 1.656 -2.109 20.955 1.00 88.06 99 ASP A CA 1
ATOM 807 C C . ASP A 1 99 ? 2.101 -3.562 21.196 1.00 88.06 99 ASP A C 1
ATOM 809 O O . ASP A 1 99 ? 3.087 -3.798 21.898 1.00 88.06 99 ASP A O 1
ATOM 813 N N . SER A 1 100 ? 1.429 -4.542 20.582 1.00 86.69 100 SER A N 1
ATOM 814 C CA . SER A 1 100 ? 1.794 -5.952 20.696 1.00 86.69 100 SER A CA 1
ATOM 815 C C . SER A 1 100 ? 3.234 -6.213 20.208 1.00 86.69 100 SER A C 1
ATOM 817 O O . SER A 1 100 ? 3.571 -5.911 19.057 1.00 86.69 100 SER A O 1
ATOM 819 N N . PRO A 1 101 ? 4.098 -6.865 21.011 1.00 84.50 101 PRO A N 1
ATOM 820 C CA . PRO A 1 101 ? 5.444 -7.234 20.571 1.00 84.50 101 PRO A CA 1
ATOM 821 C C . PRO A 1 101 ? 5.432 -8.275 19.438 1.00 84.50 101 PRO A C 1
ATOM 823 O O . PRO A 1 101 ? 6.370 -8.339 18.637 1.00 84.50 101 PRO A O 1
ATOM 826 N N . GLN A 1 102 ? 4.364 -9.072 19.326 1.00 84.44 102 GLN A N 1
ATOM 827 C CA . GLN A 1 102 ? 4.165 -10.023 18.234 1.00 84.44 102 GLN A CA 1
ATOM 828 C C . GLN A 1 102 ? 3.994 -9.305 16.890 1.00 84.44 102 GLN A C 1
ATOM 830 O O . GLN A 1 102 ? 4.467 -9.817 15.871 1.00 84.44 102 GLN A O 1
ATOM 835 N N . LEU A 1 103 ? 3.393 -8.107 16.878 1.00 87.38 103 LEU A N 1
ATOM 836 C CA . LEU A 1 103 ? 3.189 -7.327 15.656 1.00 87.38 103 LEU A CA 1
ATOM 837 C C . LEU A 1 103 ? 4.521 -7.008 14.971 1.00 87.38 103 LEU A C 1
ATOM 839 O O . LEU A 1 103 ? 4.694 -7.333 13.798 1.00 87.38 103 LEU A O 1
ATOM 843 N N . ALA A 1 104 ? 5.488 -6.452 15.707 1.00 88.25 104 ALA A N 1
ATOM 844 C CA . ALA A 1 104 ? 6.790 -6.078 15.152 1.00 88.25 104 ALA A CA 1
ATOM 845 C C . ALA A 1 104 ? 7.533 -7.283 14.549 1.00 88.25 104 ALA A C 1
ATOM 847 O O . ALA A 1 104 ? 8.071 -7.199 13.441 1.00 88.25 104 ALA A O 1
ATOM 848 N N . LYS A 1 105 ? 7.506 -8.429 15.246 1.00 88.94 105 LYS A N 1
ATOM 849 C CA . LYS A 1 105 ? 8.109 -9.678 14.759 1.00 88.94 105 LYS A CA 1
ATOM 850 C C . LYS A 1 105 ? 7.468 -10.133 13.447 1.00 88.94 105 LYS A C 1
ATOM 852 O O . LYS A 1 105 ? 8.164 -10.522 12.510 1.00 88.94 105 LYS A O 1
ATOM 857 N N . VAL A 1 106 ? 6.141 -10.088 13.363 1.00 90.06 106 VAL A N 1
ATOM 858 C CA . VAL A 1 106 ? 5.422 -10.548 12.171 1.00 90.06 106 VAL A CA 1
ATOM 859 C C . VAL A 1 106 ? 5.594 -9.578 11.009 1.00 90.06 106 VAL A C 1
ATOM 861 O O . VAL A 1 106 ? 5.770 -10.023 9.879 1.00 90.06 106 VAL A O 1
ATOM 864 N N . GLU A 1 107 ? 5.620 -8.269 11.256 1.00 90.88 107 GLU A N 1
ATOM 865 C CA . GLU A 1 107 ? 5.922 -7.283 10.217 1.00 90.88 107 GLU A CA 1
ATOM 866 C C . GLU A 1 107 ? 7.307 -7.515 9.596 1.00 90.88 107 GLU A C 1
ATOM 868 O O . GLU A 1 107 ? 7.446 -7.466 8.371 1.00 90.88 107 GLU A O 1
ATOM 873 N N . GLU A 1 108 ? 8.316 -7.833 10.412 1.00 93.19 108 GLU A N 1
ATOM 874 C CA . GLU A 1 108 ? 9.648 -8.196 9.922 1.00 93.19 108 GLU A CA 1
ATOM 875 C C . GLU A 1 108 ? 9.601 -9.454 9.038 1.00 93.19 108 GLU A C 1
ATOM 877 O O . GLU A 1 108 ? 10.163 -9.471 7.938 1.00 93.19 108 GLU A O 1
ATOM 882 N N . LEU A 1 109 ? 8.889 -10.498 9.477 1.00 95.00 109 LEU A N 1
ATOM 883 C CA . LEU A 1 109 ? 8.733 -11.732 8.704 1.00 95.00 109 LEU A CA 1
ATOM 884 C C . LEU A 1 109 ? 7.983 -11.504 7.393 1.00 95.00 109 LEU A C 1
ATOM 886 O O . LEU A 1 109 ? 8.413 -12.000 6.354 1.00 95.00 109 LEU A O 1
ATOM 890 N N . VAL A 1 110 ? 6.916 -10.705 7.403 1.00 94.19 110 VAL A N 1
ATOM 891 C CA . VAL A 1 110 ? 6.180 -10.331 6.188 1.00 94.19 110 VAL A CA 1
ATOM 892 C C . VAL A 1 110 ? 7.107 -9.616 5.208 1.00 94.19 110 VAL A C 1
ATOM 894 O O . VAL A 1 110 ? 7.086 -9.918 4.016 1.00 94.19 110 VAL A O 1
ATOM 897 N N . MET A 1 111 ? 7.982 -8.724 5.678 1.00 93.94 111 MET A N 1
ATOM 898 C CA . MET A 1 111 ? 8.972 -8.091 4.804 1.00 93.94 111 MET A CA 1
ATOM 899 C C . MET A 1 111 ? 9.940 -9.114 4.192 1.00 93.94 111 MET A C 1
ATOM 901 O O . MET A 1 111 ? 10.211 -9.036 2.990 1.00 93.94 111 MET A O 1
ATOM 905 N N . LYS A 1 112 ? 10.400 -10.103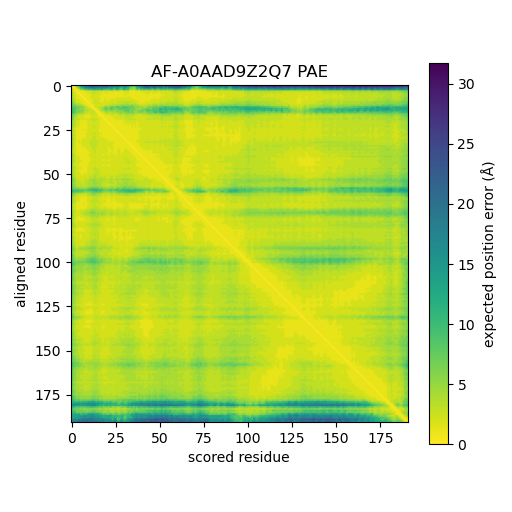 4.971 1.00 97.19 112 LYS A N 1
ATOM 906 C CA . LYS A 1 112 ? 11.259 -11.198 4.484 1.00 97.19 112 LYS A CA 1
ATOM 907 C C . LYS A 1 112 ? 10.546 -12.122 3.491 1.00 97.19 112 LYS A C 1
ATOM 909 O O . LYS A 1 112 ? 11.173 -12.535 2.523 1.00 97.19 112 LYS A O 1
ATOM 914 N N . VAL A 1 113 ? 9.246 -12.379 3.662 1.00 97.44 113 VAL A N 1
ATOM 915 C CA . VAL A 1 113 ? 8.399 -13.103 2.690 1.00 97.44 113 VAL A CA 1
ATOM 916 C C . VAL A 1 113 ? 8.267 -12.319 1.386 1.00 97.44 113 VAL A C 1
ATOM 918 O O . VAL A 1 113 ? 8.388 -12.876 0.296 1.00 97.44 113 VAL A O 1
ATOM 921 N N . MET A 1 114 ? 8.014 -11.012 1.480 1.00 96.00 114 MET A N 1
ATOM 922 C CA . MET A 1 114 ? 7.704 -10.195 0.310 1.00 96.00 114 MET A CA 1
ATOM 923 C C . MET A 1 114 ? 8.904 -10.000 -0.614 1.00 96.00 114 MET A C 1
ATOM 925 O O . MET A 1 114 ? 8.702 -9.899 -1.819 1.00 96.00 114 MET A O 1
ATOM 929 N N . VAL A 1 115 ? 10.134 -9.933 -0.089 1.00 96.19 115 VAL A N 1
ATOM 930 C CA . VAL A 1 115 ? 11.358 -9.725 -0.889 1.00 96.19 115 VAL A CA 1
ATOM 931 C C . VAL A 1 115 ? 11.523 -10.757 -2.019 1.00 96.19 115 VAL A C 1
ATOM 933 O O . VAL A 1 115 ? 11.556 -10.320 -3.172 1.00 96.19 115 VAL A O 1
ATOM 936 N N . PRO A 1 116 ? 11.579 -12.078 -1.758 1.00 96.69 116 PRO A N 1
ATOM 937 C CA . PRO A 1 116 ? 11.710 -13.090 -2.807 1.00 96.69 116 PRO A CA 1
ATOM 938 C C . PRO A 1 116 ? 10.454 -13.199 -3.688 1.00 96.69 116 PRO A C 1
ATOM 940 O O . PRO A 1 116 ? 10.560 -13.509 -4.872 1.00 96.69 116 PRO A O 1
ATOM 943 N N . LEU A 1 117 ? 9.266 -12.859 -3.169 1.00 97.88 117 LEU A N 1
ATOM 944 C CA . LEU A 1 117 ? 8.029 -12.858 -3.959 1.00 97.88 117 LEU A CA 1
ATOM 945 C C . LEU A 1 117 ? 7.866 -11.637 -4.875 1.00 97.88 117 LEU A C 1
ATOM 947 O O . LEU A 1 117 ? 6.943 -11.621 -5.689 1.00 97.88 117 LEU A O 1
ATOM 951 N N . ARG A 1 118 ? 8.740 -10.620 -4.819 1.00 97.00 118 ARG A N 1
ATOM 952 C CA . ARG A 1 118 ? 8.637 -9.442 -5.708 1.00 97.00 118 ARG A CA 1
ATOM 953 C C . ARG A 1 118 ? 8.618 -9.834 -7.183 1.00 97.00 118 ARG A C 1
ATOM 955 O O . ARG A 1 118 ? 7.807 -9.294 -7.929 1.00 97.00 118 ARG A O 1
ATOM 962 N N . ALA A 1 119 ? 9.460 -10.782 -7.587 1.00 96.94 119 ALA A N 1
ATOM 963 C CA . ALA A 1 119 ? 9.532 -11.255 -8.969 1.00 96.94 119 ALA A CA 1
ATOM 964 C C . ALA A 1 119 ? 8.339 -12.136 -9.377 1.00 96.94 119 ALA A C 1
ATOM 966 O O . ALA A 1 119 ? 8.108 -12.346 -10.561 1.00 96.94 119 ALA A O 1
ATOM 967 N N . VAL A 1 120 ? 7.558 -12.622 -8.408 1.00 97.81 120 VAL A N 1
ATOM 968 C CA . VAL A 1 120 ? 6.302 -13.350 -8.643 1.00 97.81 120 VAL A CA 1
ATOM 969 C C . VAL A 1 120 ? 5.121 -12.376 -8.730 1.00 97.81 120 VAL A C 1
ATOM 971 O O . VAL A 1 120 ? 4.240 -12.531 -9.569 1.00 97.81 120 VAL A O 1
ATOM 974 N N . ILE A 1 121 ? 5.098 -11.358 -7.865 1.00 96.94 121 ILE A N 1
ATOM 975 C CA . ILE A 1 121 ? 3.935 -10.485 -7.655 1.00 96.94 121 ILE A CA 1
ATOM 976 C C . ILE A 1 121 ? 3.943 -9.265 -8.578 1.00 96.94 121 ILE A C 1
ATOM 978 O O . ILE A 1 121 ? 2.890 -8.878 -9.078 1.00 96.94 121 ILE A O 1
ATOM 982 N N . LEU A 1 122 ? 5.094 -8.615 -8.780 1.00 97.69 122 LEU A N 1
ATOM 983 C CA . LEU A 1 122 ? 5.147 -7.327 -9.478 1.00 97.69 122 LEU A CA 1
ATOM 984 C C . LEU A 1 122 ? 4.918 -7.428 -10.996 1.00 97.69 122 LEU A C 1
ATOM 986 O O . LEU A 1 122 ? 4.138 -6.623 -11.501 1.00 97.69 122 LEU A O 1
ATOM 990 N N . PRO A 1 123 ? 5.517 -8.382 -11.735 1.00 98.00 123 PRO A N 1
ATOM 991 C CA . PRO A 1 123 ? 5.382 -8.434 -13.196 1.00 98.00 123 PRO A CA 1
ATOM 992 C C . PRO A 1 123 ? 3.941 -8.624 -13.713 1.00 98.00 123 PRO A C 1
ATOM 994 O O . PRO A 1 123 ? 3.569 -8.029 -14.726 1.00 98.00 123 PRO A O 1
ATOM 997 N N . PRO A 1 124 ? 3.060 -9.415 -13.067 1.00 97.44 124 PRO A N 1
ATOM 998 C CA . PRO A 1 124 ? 1.654 -9.495 -13.472 1.00 97.44 124 PRO A CA 1
ATOM 999 C C . PRO A 1 124 ? 0.848 -8.197 -13.288 1.00 97.44 124 PRO A C 1
ATOM 1001 O O . PRO A 1 124 ? -0.175 -8.044 -13.950 1.00 97.44 124 PRO A O 1
ATOM 1004 N N . ILE A 1 125 ? 1.262 -7.267 -12.419 1.00 97.38 125 ILE A N 1
ATOM 1005 C CA . ILE A 1 125 ? 0.481 -6.061 -12.077 1.00 97.38 125 ILE A CA 1
ATOM 1006 C C . ILE A 1 125 ? 0.227 -5.148 -13.292 1.00 97.38 125 ILE A C 1
ATOM 1008 O O . ILE A 1 125 ? -0.947 -4.926 -13.607 1.00 97.38 125 ILE A O 1
ATOM 1012 N N . PRO A 1 126 ? 1.246 -4.633 -14.007 1.00 97.31 126 PRO A N 1
ATOM 1013 C CA . PRO A 1 126 ? 1.015 -3.763 -15.163 1.00 97.31 126 PRO A CA 1
ATOM 1014 C C . PRO A 1 126 ? 0.278 -4.483 -16.300 1.00 97.31 126 PRO A C 1
ATOM 1016 O O . PRO A 1 126 ? -0.573 -3.885 -16.950 1.00 97.31 126 PRO A O 1
ATOM 1019 N N . ARG A 1 127 ? 0.511 -5.792 -16.478 1.00 95.75 127 ARG A N 1
ATOM 1020 C CA . ARG A 1 127 ? -0.156 -6.618 -17.501 1.00 95.75 127 ARG A CA 1
ATOM 1021 C C . ARG A 1 127 ? -1.645 -6.841 -17.207 1.00 95.75 127 ARG A C 1
ATOM 1023 O O . ARG A 1 127 ? -2.501 -6.714 -18.087 1.00 95.75 127 ARG A O 1
ATOM 1030 N N . ASN A 1 128 ? -1.980 -7.174 -15.959 1.00 95.62 128 ASN A N 1
ATOM 1031 C CA . ASN A 1 128 ? -3.274 -7.768 -15.607 1.00 95.62 128 ASN A CA 1
ATOM 1032 C C . ASN A 1 128 ? -4.156 -6.898 -14.713 1.00 95.62 128 ASN A C 1
ATOM 1034 O O . ASN A 1 128 ? -5.341 -7.201 -14.594 1.00 95.62 128 ASN A O 1
ATOM 1038 N N . ILE A 1 129 ? -3.626 -5.839 -14.101 1.00 97.00 129 ILE A N 1
ATOM 1039 C CA . ILE A 1 129 ? -4.351 -5.060 -13.088 1.00 97.00 129 ILE A CA 1
ATOM 1040 C C . ILE A 1 129 ? -4.443 -3.586 -13.463 1.00 97.00 129 ILE A C 1
ATOM 1042 O O . ILE A 1 129 ? -5.510 -2.997 -13.308 1.00 97.00 129 ILE A O 1
ATOM 1046 N N . LEU A 1 130 ? -3.359 -2.984 -13.948 1.00 96.88 130 LEU A N 1
ATOM 1047 C CA . LEU A 1 130 ? -3.305 -1.540 -14.168 1.00 96.88 130 LEU A CA 1
ATOM 1048 C C . LEU A 1 130 ? -3.994 -1.116 -15.468 1.00 96.88 130 LEU A C 1
ATOM 1050 O O . LEU A 1 130 ? -4.098 -1.879 -16.429 1.00 96.88 130 LEU A O 1
ATOM 1054 N N . ARG A 1 131 ? -4.467 0.130 -15.478 1.00 95.31 131 ARG A N 1
ATOM 1055 C CA . ARG A 1 131 ? -4.807 0.865 -16.702 1.00 95.31 131 ARG A CA 1
ATOM 1056 C C . ARG A 1 131 ? -3.529 1.406 -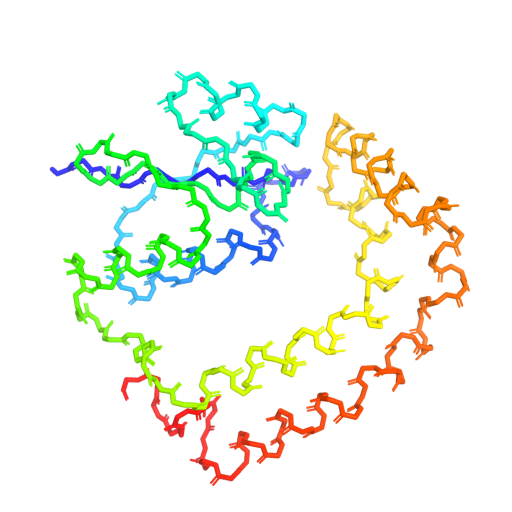17.336 1.00 95.31 131 ARG A C 1
ATOM 1058 O O . ARG A 1 131 ? -2.518 1.526 -16.650 1.00 95.31 131 ARG A O 1
ATOM 1065 N N . GLU A 1 132 ? -3.599 1.757 -18.615 1.00 95.00 132 GLU A N 1
ATOM 1066 C CA . GLU A 1 132 ? -2.439 2.136 -19.432 1.00 95.00 132 GLU A CA 1
ATOM 1067 C C . GLU A 1 132 ? -1.522 3.193 -18.775 1.00 95.00 132 GLU A C 1
ATOM 1069 O O . GLU A 1 132 ? -0.348 2.869 -18.582 1.00 95.00 132 GLU A O 1
ATOM 1074 N N . PRO A 1 133 ? -2.005 4.353 -18.269 1.00 95.69 133 PRO A N 1
ATOM 1075 C CA . PRO A 1 133 ? -1.109 5.360 -17.680 1.00 95.69 133 PRO A CA 1
ATOM 1076 C C . PRO A 1 133 ? -0.360 4.848 -16.441 1.00 95.69 133 PRO A C 1
ATOM 1078 O O . PRO A 1 133 ? 0.821 5.129 -16.227 1.00 95.69 133 PRO A O 1
ATOM 1081 N N . SER A 1 134 ? -1.050 4.062 -15.613 1.00 97.75 134 SER A N 1
ATOM 1082 C CA . SER A 1 134 ? -0.462 3.432 -14.434 1.00 97.75 134 SER A CA 1
ATOM 1083 C C . SER A 1 134 ? 0.486 2.291 -14.800 1.00 97.75 134 SER A C 1
ATOM 1085 O O . SER A 1 134 ? 1.488 2.109 -14.111 1.00 97.75 134 SER A O 1
ATOM 1087 N N . ALA A 1 135 ? 0.195 1.528 -15.857 1.00 97.81 135 ALA A N 1
ATOM 1088 C CA . ALA A 1 135 ? 1.030 0.426 -16.326 1.00 97.81 135 ALA A CA 1
ATOM 1089 C C . ALA A 1 135 ? 2.390 0.932 -16.822 1.00 97.81 135 ALA A C 1
ATOM 1091 O O . ALA A 1 135 ? 3.416 0.443 -16.353 1.00 97.81 135 ALA A O 1
ATOM 1092 N N . GLU A 1 136 ? 2.401 1.964 -17.671 1.00 97.88 136 GLU A N 1
ATOM 1093 C CA . GLU A 1 136 ? 3.633 2.593 -18.168 1.00 97.88 136 GLU A CA 1
ATOM 1094 C C . GLU A 1 136 ? 4.475 3.175 -17.029 1.00 97.88 136 GLU A C 1
ATOM 1096 O O . GLU A 1 136 ? 5.679 2.922 -16.931 1.00 97.88 136 GLU A O 1
ATOM 1101 N N . TYR A 1 137 ? 3.833 3.915 -16.115 1.00 98.12 137 TYR A N 1
ATOM 1102 C CA . TYR A 1 137 ? 4.508 4.444 -14.933 1.00 98.12 137 TYR A CA 1
ATOM 1103 C C . TYR A 1 137 ? 5.126 3.318 -14.092 1.00 98.12 137 TYR A C 1
ATOM 1105 O O . TYR A 1 137 ? 6.257 3.439 -13.607 1.00 98.12 137 TYR A O 1
ATOM 1113 N N . PHE A 1 138 ? 4.381 2.232 -13.877 1.00 98.00 138 PHE A N 1
ATOM 1114 C CA . PHE A 1 138 ? 4.822 1.120 -13.046 1.00 98.00 138 PHE A CA 1
ATOM 1115 C C . PHE A 1 138 ? 6.014 0.395 -13.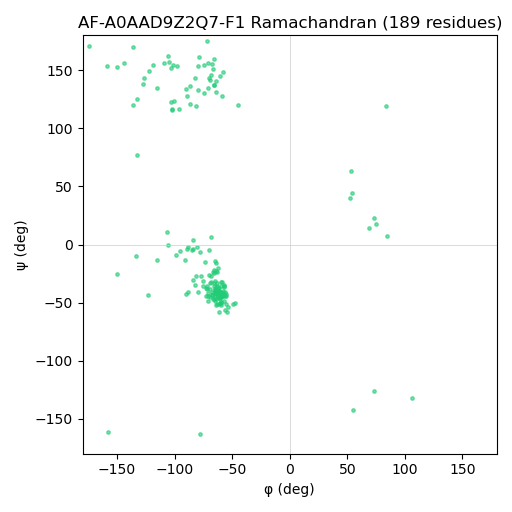666 1.00 98.00 138 PHE A C 1
ATOM 1117 O O . PHE A 1 138 ? 6.996 0.188 -12.959 1.00 98.00 138 PHE A O 1
ATOM 1124 N N . GLU A 1 139 ? 5.967 0.071 -14.959 1.00 98.25 139 GLU A N 1
ATOM 1125 C CA . GLU A 1 139 ? 7.086 -0.555 -15.676 1.00 98.25 139 GLU A CA 1
ATOM 1126 C C . GLU A 1 139 ? 8.355 0.297 -15.558 1.00 98.25 139 GLU A C 1
ATOM 1128 O O . GLU A 1 139 ? 9.337 -0.154 -14.968 1.00 98.25 139 GLU A O 1
ATOM 1133 N N . ARG A 1 140 ? 8.295 1.572 -15.973 1.00 98.19 140 ARG A N 1
ATOM 1134 C CA . ARG A 1 140 ? 9.448 2.488 -15.937 1.00 98.19 140 ARG A CA 1
ATOM 1135 C C . ARG A 1 140 ? 10.062 2.600 -14.541 1.00 98.19 140 ARG A C 1
ATOM 1137 O O . ARG A 1 140 ? 11.260 2.419 -14.357 1.00 98.19 140 ARG A O 1
ATOM 1144 N N . THR A 1 141 ? 9.237 2.874 -13.529 1.00 97.12 141 THR A N 1
ATOM 1145 C CA . THR A 1 141 ? 9.746 3.088 -12.162 1.00 97.12 141 THR A CA 1
ATOM 1146 C C . THR A 1 141 ? 10.276 1.814 -11.508 1.00 97.12 141 THR A C 1
ATOM 1148 O O . THR A 1 141 ? 11.101 1.887 -10.596 1.00 97.12 141 THR A O 1
ATOM 1151 N N . ARG A 1 142 ? 9.796 0.629 -11.913 1.00 97.25 142 ARG A N 1
ATOM 1152 C CA . ARG A 1 142 ? 10.321 -0.645 -11.401 1.00 97.25 142 ARG A CA 1
ATOM 1153 C C . ARG A 1 142 ? 11.588 -1.046 -12.137 1.00 97.25 142 ARG A C 1
ATOM 1155 O O . ARG A 1 142 ? 12.485 -1.561 -11.479 1.00 97.25 142 ARG A O 1
ATOM 1162 N N . GLU A 1 143 ? 11.689 -0.757 -13.428 1.00 97.94 143 GLU A N 1
ATOM 1163 C CA . GLU A 1 143 ? 12.924 -0.928 -14.186 1.00 97.94 143 GLU A CA 1
ATOM 1164 C C . GLU A 1 143 ? 14.059 -0.088 -13.594 1.00 97.94 143 GLU A C 1
ATOM 1166 O O . GLU A 1 143 ? 15.100 -0.641 -13.248 1.00 97.94 143 GLU A O 1
ATOM 1171 N N . GLU A 1 144 ? 13.824 1.202 -13.334 1.00 97.00 144 GLU A N 1
ATOM 1172 C CA . GLU A 1 144 ? 14.786 2.075 -12.641 1.00 97.00 144 GLU A CA 1
ATOM 1173 C C . GLU A 1 144 ? 15.192 1.514 -11.268 1.00 97.00 144 GLU A C 1
ATOM 1175 O O . GLU A 1 144 ? 16.361 1.544 -10.885 1.00 97.00 144 GLU A O 1
ATOM 1180 N N . ARG A 1 145 ? 14.226 0.970 -10.516 1.00 94.38 145 ARG A N 1
ATOM 1181 C CA . ARG A 1 145 ? 14.459 0.436 -9.169 1.00 94.38 145 ARG A CA 1
ATOM 1182 C C . ARG A 1 145 ? 15.247 -0.873 -9.160 1.00 94.38 145 ARG A C 1
ATOM 1184 O O . ARG A 1 145 ? 16.008 -1.105 -8.221 1.00 94.38 145 ARG A O 1
ATOM 1191 N N . PHE A 1 146 ? 14.995 -1.759 -10.118 1.00 95.69 146 PHE A N 1
ATOM 1192 C CA . PHE A 1 146 ? 15.600 -3.093 -10.167 1.00 95.69 146 PHE A CA 1
ATOM 1193 C C . PHE A 1 146 ? 16.794 -3.177 -11.123 1.00 95.69 146 PHE A C 1
ATOM 1195 O O . PHE A 1 146 ? 17.492 -4.187 -11.119 1.00 95.69 146 PHE A O 1
ATOM 1202 N N . GLY A 1 147 ? 17.042 -2.131 -11.916 1.00 97.56 147 GLY A N 1
ATOM 1203 C CA . GLY A 1 147 ? 18.087 -2.101 -12.938 1.00 97.56 147 GLY A CA 1
ATOM 1204 C C . GLY A 1 147 ? 17.810 -3.025 -14.127 1.00 97.56 147 GLY A C 1
ATOM 1205 O O . GLY A 1 147 ? 18.732 -3.325 -14.881 1.00 97.56 147 GLY A O 1
ATOM 1206 N N . MET A 1 148 ? 16.576 -3.520 -14.270 1.00 98.12 148 MET A N 1
ATOM 1207 C CA . MET A 1 148 ? 16.159 -4.422 -15.346 1.00 98.12 148 MET A CA 1
ATOM 1208 C C . MET A 1 148 ? 14.635 -4.394 -15.549 1.00 98.12 148 MET A C 1
ATOM 1210 O O . MET A 1 148 ? 13.902 -4.166 -14.578 1.00 98.12 148 MET A O 1
ATOM 1214 N N . PRO A 1 149 ? 14.132 -4.701 -16.759 1.00 98.19 149 PRO A N 1
ATOM 1215 C CA . PRO A 1 149 ? 12.698 -4.813 -17.021 1.00 98.19 149 PRO A CA 1
ATOM 1216 C C . PRO A 1 149 ? 12.009 -5.859 -16.133 1.00 98.19 149 PRO A C 1
ATOM 1218 O O . PRO A 1 149 ? 12.582 -6.913 -15.835 1.00 98.19 149 PRO A O 1
ATOM 1221 N N . LEU A 1 150 ? 10.733 -5.641 -15.785 1.00 98.19 150 LEU A N 1
ATOM 1222 C CA . LEU A 1 150 ? 9.969 -6.593 -14.964 1.00 98.19 150 LEU A CA 1
ATOM 1223 C C . LEU A 1 150 ? 9.863 -7.984 -15.603 1.00 98.19 150 LEU A C 1
ATOM 1225 O O . LEU A 1 150 ? 9.862 -8.978 -14.882 1.00 98.19 150 LEU A O 1
ATOM 1229 N N . ALA A 1 151 ? 9.830 -8.071 -16.935 1.00 97.81 151 ALA A N 1
ATOM 1230 C CA . ALA A 1 151 ? 9.834 -9.348 -17.651 1.00 97.81 151 ALA A CA 1
ATOM 1231 C C . ALA A 1 151 ? 11.142 -10.140 -17.448 1.00 97.81 151 ALA A C 1
ATOM 1233 O O . ALA A 1 151 ? 11.115 -11.364 -17.307 1.00 97.81 151 ALA A O 1
ATOM 1234 N N . GLN A 1 152 ? 12.291 -9.456 -17.397 1.00 98.06 152 GLN A N 1
ATOM 1235 C CA . GLN A 1 152 ? 13.573 -10.093 -17.087 1.00 98.06 152 GLN A CA 1
ATOM 1236 C C . GLN A 1 152 ? 13.625 -10.506 -15.613 1.00 98.06 152 GLN A C 1
ATOM 1238 O O . GLN A 1 152 ? 13.987 -11.641 -15.304 1.00 98.06 152 GLN A O 1
ATOM 1243 N N . PHE A 1 153 ? 13.179 -9.625 -14.716 1.00 97.44 153 PHE A N 1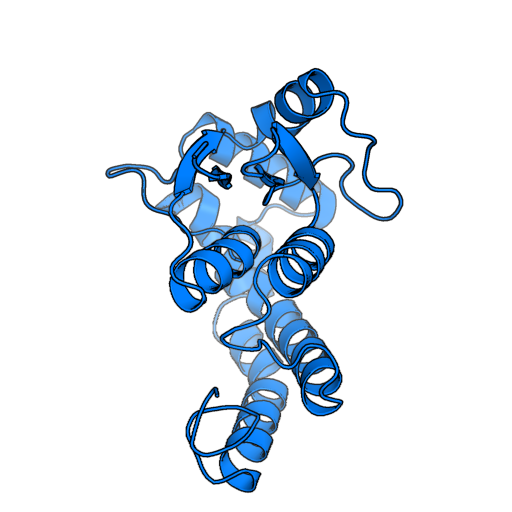
ATOM 1244 C CA . PHE A 1 153 ? 13.103 -9.909 -13.285 1.00 97.44 153 PHE A CA 1
ATOM 1245 C C . PHE A 1 153 ? 12.224 -11.138 -12.983 1.00 97.44 153 PHE A C 1
ATOM 1247 O O . PHE A 1 153 ? 12.625 -12.011 -12.211 1.00 97.44 153 PHE A O 1
ATOM 1254 N N . GLU A 1 154 ? 11.068 -11.257 -13.652 1.00 97.88 154 GLU A N 1
ATOM 1255 C CA . GLU A 1 154 ? 10.185 -12.432 -13.599 1.00 97.88 154 GLU A CA 1
ATOM 1256 C C . GLU A 1 154 ? 10.922 -13.710 -14.011 1.00 97.88 154 GLU A C 1
ATOM 1258 O O . GLU A 1 154 ? 10.875 -14.714 -13.302 1.00 97.88 154 GLU A O 1
ATOM 1263 N N . LYS A 1 155 ? 11.636 -13.668 -15.140 1.00 97.81 155 LYS A N 1
ATOM 1264 C CA . LYS A 1 155 ? 12.360 -14.822 -15.683 1.00 97.81 155 LYS A CA 1
ATOM 1265 C C . LYS A 1 155 ? 13.499 -15.285 -14.769 1.00 97.81 155 LYS A C 1
ATOM 1267 O O . LYS A 1 155 ? 13.726 -16.485 -14.644 1.00 97.81 155 LYS A O 1
ATOM 1272 N N . GLU A 1 156 ? 14.232 -14.357 -14.158 1.00 96.69 156 GLU A N 1
ATOM 1273 C CA . GLU A 1 156 ? 15.425 -14.672 -13.359 1.00 96.69 156 GLU A CA 1
ATOM 1274 C C . GLU A 1 156 ? 15.118 -15.071 -11.909 1.00 96.69 156 GLU A C 1
ATOM 1276 O O . GLU A 1 156 ? 15.895 -15.809 -11.282 1.00 96.69 156 GLU A O 1
ATOM 1281 N N . GLN A 1 157 ? 14.035 -14.535 -11.340 1.00 95.88 157 GLN A N 1
ATOM 1282 C CA . GLN A 1 157 ? 13.764 -14.606 -9.900 1.00 95.88 157 GLN A CA 1
ATOM 1283 C C . GLN A 1 157 ? 12.323 -15.005 -9.550 1.00 95.88 157 GLN A C 1
ATOM 1285 O O . GLN A 1 157 ? 12.044 -15.279 -8.384 1.00 95.88 157 GLN A O 1
ATOM 1290 N N . GLY A 1 158 ? 11.410 -15.046 -10.523 1.00 95.56 158 GLY A N 1
ATOM 1291 C CA . GLY A 1 158 ? 10.016 -15.429 -10.317 1.00 95.56 158 GLY A CA 1
ATOM 1292 C C . GLY A 1 158 ? 9.808 -16.941 -10.188 1.00 95.56 158 GLY A C 1
ATOM 1293 O O . GLY A 1 158 ? 10.734 -17.715 -9.934 1.00 95.56 158 GLY A O 1
ATOM 1294 N N . GLY A 1 159 ? 8.556 -17.373 -10.354 1.00 95.88 159 GLY A N 1
ATOM 1295 C CA . GLY A 1 159 ? 8.168 -18.785 -10.283 1.00 95.88 159 GLY A CA 1
ATOM 1296 C C . GLY A 1 159 ? 8.577 -19.472 -8.973 1.00 95.88 159 GLY A C 1
ATOM 1297 O O . GLY A 1 159 ? 8.520 -18.872 -7.898 1.00 95.88 159 GLY A O 1
ATOM 1298 N N . ASN A 1 160 ? 8.993 -20.739 -9.070 1.00 97.19 160 ASN A N 1
ATOM 1299 C CA . ASN A 1 160 ? 9.355 -21.565 -7.910 1.00 97.19 160 ASN A CA 1
ATOM 1300 C C . ASN A 1 160 ? 10.497 -20.966 -7.089 1.00 97.19 160 ASN A C 1
ATOM 1302 O O . ASN A 1 160 ? 10.443 -21.030 -5.869 1.00 97.19 160 ASN A O 1
ATOM 1306 N N . LYS A 1 161 ? 11.476 -20.312 -7.724 1.00 96.75 161 LYS A N 1
ATOM 1307 C CA . LYS A 1 161 ? 12.610 -19.695 -7.022 1.00 96.75 161 LYS A CA 1
ATOM 1308 C C . LYS A 1 161 ? 12.150 -18.641 -6.008 1.00 96.75 161 LYS A C 1
ATOM 1310 O O . LYS A 1 161 ? 12.632 -18.623 -4.876 1.00 96.75 161 LYS A O 1
ATOM 1315 N N . GLY A 1 162 ? 11.188 -17.798 -6.389 1.00 96.81 162 GLY A N 1
ATOM 1316 C CA . GLY A 1 162 ? 10.590 -16.818 -5.479 1.00 96.81 162 GLY A CA 1
ATOM 1317 C C . GLY A 1 162 ? 9.831 -17.478 -4.322 1.00 96.81 162 GLY A C 1
ATOM 1318 O O . GLY A 1 162 ? 9.974 -17.070 -3.170 1.00 96.81 162 GLY A O 1
ATOM 1319 N N . TRP A 1 163 ? 9.064 -18.535 -4.605 1.00 98.00 163 TRP A N 1
ATOM 1320 C CA . TRP A 1 163 ? 8.323 -19.283 -3.581 1.00 98.00 163 TRP A CA 1
ATOM 1321 C C . TRP A 1 163 ? 9.233 -20.046 -2.615 1.00 98.00 163 TRP A C 1
ATOM 1323 O O . TRP A 1 163 ? 9.025 -19.988 -1.404 1.00 98.00 163 TRP A O 1
ATOM 1333 N N . GLU A 1 164 ? 10.268 -20.712 -3.118 1.00 97.94 164 GLU A N 1
ATOM 1334 C CA . GLU A 1 164 ? 11.277 -21.406 -2.315 1.00 97.94 164 GLU A CA 1
ATOM 1335 C C . GLU A 1 164 ? 12.000 -20.426 -1.385 1.00 97.94 164 GLU A C 1
ATOM 1337 O O . GLU A 1 164 ? 12.135 -20.706 -0.195 1.00 97.94 164 GLU A O 1
ATOM 1342 N N . GLY A 1 165 ? 12.363 -19.235 -1.878 1.00 97.19 165 GLY A N 1
ATOM 1343 C CA . GLY A 1 165 ? 12.962 -18.181 -1.053 1.00 97.19 165 GLY A CA 1
ATOM 1344 C C . GLY A 1 165 ? 12.026 -17.632 0.032 1.00 97.19 165 GLY A C 1
ATOM 1345 O O . GLY A 1 165 ? 12.486 -17.248 1.105 1.00 97.19 165 GLY A O 1
ATOM 1346 N N . ALA A 1 166 ? 10.713 -17.612 -0.215 1.00 97.88 166 ALA A N 1
ATOM 1347 C CA . ALA A 1 166 ? 9.707 -17.153 0.748 1.00 97.88 166 ALA A CA 1
ATOM 1348 C C . ALA A 1 166 ? 9.322 -18.217 1.791 1.00 97.88 166 ALA A C 1
ATOM 1350 O O . ALA A 1 166 ? 8.890 -17.881 2.898 1.00 97.88 166 ALA A O 1
ATOM 1351 N N . THR A 1 167 ? 9.457 -19.497 1.436 1.00 98.06 167 THR A N 1
ATOM 1352 C CA . THR A 1 167 ? 8.936 -20.641 2.199 1.00 98.06 167 THR A CA 1
ATOM 1353 C C . THR A 1 167 ? 9.424 -20.695 3.653 1.00 98.06 167 THR A C 1
ATOM 1355 O O . THR A 1 167 ? 8.581 -20.909 4.528 1.00 98.06 167 THR A O 1
ATOM 1358 N N . PRO A 1 168 ? 10.714 -20.465 3.978 1.00 97.94 168 PRO A N 1
ATOM 1359 C CA . PRO A 1 168 ? 11.178 -20.485 5.367 1.00 97.94 168 PRO A CA 1
ATOM 1360 C C . PRO A 1 168 ? 10.445 -19.473 6.258 1.00 97.94 168 PRO A C 1
ATOM 1362 O O . PRO A 1 168 ? 10.033 -19.809 7.366 1.00 97.94 168 PRO A O 1
ATOM 1365 N N . TYR A 1 169 ? 10.213 -18.261 5.751 1.00 97.50 169 TYR A N 1
ATOM 1366 C CA . TYR A 1 169 ? 9.554 -17.190 6.500 1.00 97.50 169 TYR A CA 1
ATOM 1367 C C . TYR A 1 169 ? 8.041 -17.409 6.609 1.00 97.50 169 TYR A C 1
ATOM 1369 O O . TYR A 1 169 ? 7.451 -17.143 7.654 1.00 97.50 169 TYR A O 1
ATOM 1377 N N . LEU A 1 170 ? 7.411 -17.954 5.562 1.00 95.94 170 LEU A N 1
ATOM 1378 C CA . LEU A 1 170 ? 6.010 -18.386 5.620 1.00 95.94 170 LEU A CA 1
ATOM 1379 C C . LEU A 1 170 ? 5.808 -19.492 6.664 1.00 95.94 170 LEU A C 1
ATOM 1381 O O . LEU A 1 170 ? 4.821 -19.470 7.401 1.00 95.94 170 LEU A O 1
ATOM 1385 N N . LYS A 1 171 ? 6.751 -20.438 6.757 1.00 95.94 171 LYS A N 1
ATOM 1386 C CA . LYS A 1 171 ? 6.722 -21.491 7.775 1.00 95.94 171 LYS A CA 1
ATOM 1387 C C . LYS A 1 171 ? 6.808 -20.899 9.181 1.00 95.94 171 LYS A C 1
ATOM 1389 O O . LYS A 1 171 ? 6.000 -21.282 10.022 1.00 95.94 171 LYS A O 1
ATOM 1394 N N . GLU A 1 172 ? 7.707 -19.939 9.402 1.00 94.69 172 GLU A N 1
ATOM 1395 C CA . GLU A 1 172 ? 7.858 -19.268 10.6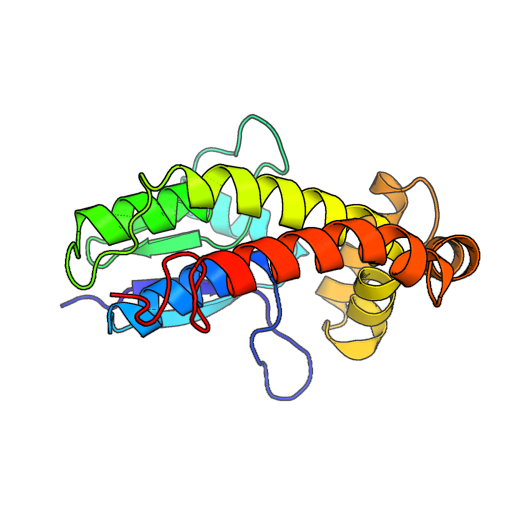97 1.00 94.69 172 GLU A CA 1
ATOM 1396 C C . GLU A 1 172 ? 6.591 -18.499 11.110 1.00 94.69 172 GLU A C 1
ATOM 1398 O O . GLU A 1 172 ? 6.139 -18.637 12.245 1.00 94.69 172 GLU A O 1
ATOM 1403 N N . ILE A 1 173 ? 5.951 -17.765 10.187 1.00 92.00 173 ILE A N 1
ATOM 1404 C CA . ILE A 1 173 ? 4.643 -17.132 10.450 1.00 92.00 173 ILE A CA 1
ATOM 1405 C C . ILE A 1 173 ? 3.602 -18.194 10.835 1.00 92.00 173 ILE A C 1
ATOM 1407 O O . ILE A 1 173 ? 2.842 -18.012 11.785 1.00 92.00 173 ILE A O 1
ATOM 1411 N N . GLY A 1 174 ? 3.585 -19.328 10.128 1.00 91.56 174 GLY A N 1
ATOM 1412 C CA . GLY A 1 174 ? 2.697 -20.445 10.443 1.00 91.56 174 GLY A CA 1
ATOM 1413 C C . GLY A 1 174 ? 2.959 -21.071 11.818 1.00 91.56 174 GLY A C 1
ATOM 1414 O O . GLY A 1 174 ? 2.009 -21.477 12.484 1.00 91.56 174 GLY A O 1
ATOM 1415 N N . ASP A 1 175 ? 4.219 -21.158 12.249 1.00 91.44 175 ASP A N 1
ATOM 1416 C CA . ASP A 1 175 ? 4.591 -21.661 13.576 1.00 91.44 175 ASP A CA 1
ATOM 1417 C C . ASP A 1 175 ? 4.117 -20.708 14.684 1.00 91.44 175 ASP A C 1
ATOM 1419 O O . ASP A 1 175 ? 3.567 -21.176 15.680 1.00 91.44 175 ASP A O 1
ATOM 1423 N N . ILE A 1 176 ? 4.234 -19.389 14.478 1.00 89.12 176 ILE A N 1
ATOM 1424 C CA . ILE A 1 176 ? 3.696 -18.371 15.399 1.00 89.12 176 ILE A CA 1
ATOM 1425 C C . ILE A 1 176 ? 2.177 -18.530 15.543 1.00 89.12 176 ILE A C 1
ATOM 1427 O O . ILE A 1 176 ? 1.678 -18.647 16.657 1.00 89.12 176 ILE A O 1
ATOM 1431 N N . LEU A 1 177 ? 1.446 -18.620 14.426 1.00 88.69 177 LEU A N 1
ATOM 1432 C CA . LEU A 1 177 ? -0.012 -18.805 14.445 1.00 88.69 177 LEU A CA 1
ATOM 1433 C C . LEU A 1 177 ? -0.436 -20.078 15.197 1.00 88.69 177 LEU A C 1
ATOM 1435 O O . LEU A 1 177 ? -1.422 -20.077 15.931 1.00 88.69 177 LEU A O 1
ATOM 1439 N N . ARG A 1 178 ? 0.308 -21.180 15.032 1.00 88.25 178 ARG A N 1
ATOM 1440 C CA . ARG A 1 178 ? 0.024 -22.441 15.735 1.00 88.25 178 ARG A CA 1
ATOM 1441 C C . ARG A 1 178 ? 0.297 -22.355 17.233 1.00 88.25 178 ARG A C 1
ATOM 1443 O O . ARG A 1 178 ? -0.463 -22.943 17.998 1.00 88.25 178 ARG A O 1
ATOM 1450 N N . ALA A 1 179 ? 1.355 -21.655 17.640 1.00 86.81 179 ALA A N 1
ATOM 1451 C CA . ALA A 1 179 ? 1.717 -21.503 19.047 1.00 86.81 179 ALA A CA 1
ATOM 1452 C C . ALA A 1 179 ? 0.640 -20.749 19.846 1.00 86.81 179 ALA A C 1
ATOM 1454 O O . ALA A 1 179 ? 0.360 -21.120 20.982 1.00 86.81 179 ALA A O 1
ATOM 1455 N N . GLU A 1 180 ? -0.012 -19.762 19.227 1.00 81.06 180 GLU A N 1
ATOM 1456 C CA . GLU A 1 180 ? -1.056 -18.938 19.857 1.00 81.06 180 GLU A CA 1
ATOM 1457 C C . GLU A 1 180 ? -2.460 -19.588 19.816 1.00 81.06 180 GLU A C 1
ATOM 1459 O O . GLU A 1 180 ? -3.421 -19.092 20.404 1.00 81.06 180 GLU A O 1
ATOM 1464 N N . GLY A 1 181 ? -2.605 -20.748 19.162 1.00 79.88 181 GLY A N 1
ATOM 1465 C CA . GLY A 1 181 ? -3.794 -21.598 19.280 1.00 79.88 181 GLY A CA 1
ATOM 1466 C C . GLY A 1 181 ? -5.064 -21.096 18.576 1.00 79.88 181 GLY A C 1
ATOM 1467 O O . GLY A 1 181 ? -6.165 -21.510 18.956 1.00 79.88 181 GLY A O 1
ATOM 1468 N N . GLY A 1 182 ? -4.958 -20.235 17.559 1.00 68.75 182 GLY A N 1
ATOM 1469 C CA . GLY A 1 182 ? -6.119 -19.723 16.821 1.00 68.75 182 GLY A CA 1
ATOM 1470 C C . GLY A 1 182 ? -5.745 -18.865 15.611 1.00 68.75 182 GLY A C 1
ATOM 1471 O O . GLY A 1 182 ? -4.570 -18.584 15.417 1.00 68.75 182 GLY A O 1
ATOM 1472 N N . PRO A 1 183 ? -6.706 -18.487 14.746 1.00 83.88 183 PRO A N 1
ATOM 1473 C CA . PRO A 1 183 ? -6.410 -18.002 13.394 1.00 83.88 183 PRO A CA 1
ATOM 1474 C C . PRO A 1 183 ? -5.753 -16.613 13.350 1.00 83.88 183 PRO A C 1
ATOM 1476 O O . PRO A 1 183 ? -5.389 -16.154 12.266 1.00 83.88 183 PRO A O 1
ATOM 1479 N N . PHE A 1 184 ? -5.605 -15.949 14.498 1.00 86.56 184 PHE A N 1
ATOM 1480 C CA . PHE A 1 184 ? -4.971 -14.646 14.630 1.00 86.56 184 PHE A CA 1
ATOM 1481 C C . PHE A 1 184 ? -3.620 -14.767 15.329 1.00 86.56 184 PHE A C 1
ATOM 1483 O O . PHE A 1 184 ? -3.369 -15.675 16.115 1.00 86.56 184 PHE A O 1
ATOM 1490 N N . LEU A 1 185 ? -2.752 -13.788 15.088 1.00 83.50 185 LEU A N 1
ATOM 1491 C CA . LEU A 1 185 ? -1.430 -13.711 15.719 1.00 83.50 185 LEU A CA 1
ATOM 1492 C C . LEU A 1 185 ? -1.491 -13.506 17.239 1.00 83.50 185 LEU A C 1
ATOM 1494 O O . LEU A 1 185 ? -0.477 -13.674 17.901 1.00 83.50 185 LEU A O 1
ATOM 1498 N N . LEU A 1 186 ? -2.659 -13.129 17.765 1.00 82.62 186 LEU A N 1
ATOM 1499 C CA . LEU A 1 186 ? -2.938 -12.971 19.194 1.00 82.62 186 LEU A CA 1
ATOM 1500 C C . LEU A 1 186 ? -3.832 -14.103 19.739 1.00 82.62 186 LEU A C 1
ATOM 1502 O O . LEU A 1 186 ? -4.336 -14.022 20.855 1.00 82.62 186 LEU A O 1
ATOM 1506 N N . GLY A 1 187 ? -4.043 -15.165 18.952 1.00 81.62 187 GLY A N 1
ATOM 1507 C CA . GLY A 1 187 ? -4.766 -16.364 19.357 1.00 81.62 187 GLY A CA 1
ATOM 1508 C C . GLY A 1 187 ? -6.161 -16.495 18.747 1.00 81.62 187 GLY A C 1
ATOM 1509 O O . GLY A 1 187 ? -6.345 -16.435 17.528 1.00 81.62 187 GLY A O 1
ATOM 1510 N N . LYS A 1 188 ? -7.158 -16.805 19.585 1.00 76.12 188 LYS A N 1
ATOM 1511 C CA . LYS A 1 188 ? -8.493 -17.248 19.132 1.00 76.12 188 LYS A CA 1
ATOM 1512 C C . LYS A 1 188 ? -9.390 -16.120 18.627 1.00 76.12 188 LYS A C 1
ATOM 1514 O O . LYS A 1 188 ? -10.251 -16.385 17.789 1.00 76.12 188 LYS A O 1
ATOM 1519 N N . THR A 1 189 ? -9.186 -14.900 19.108 1.00 70.62 189 THR A N 1
ATOM 1520 C CA . THR A 1 189 ? -9.917 -13.696 18.702 1.00 70.62 189 THR A CA 1
ATOM 1521 C C . THR A 1 189 ? -8.934 -12.647 18.187 1.00 70.62 189 THR A C 1
ATOM 1523 O O . THR A 1 189 ? -7.770 -12.634 18.579 1.00 70.62 189 THR A O 1
ATOM 1526 N N . GLY A 1 190 ? -9.386 -11.821 17.239 1.00 60.06 190 GLY A N 1
ATOM 1527 C CA . GLY A 1 190 ? -8.669 -10.608 16.819 1.00 60.06 190 GLY A CA 1
ATOM 1528 C C . GLY A 1 190 ? -8.981 -9.398 17.709 1.00 60.06 190 GLY A C 1
ATOM 1529 O O . GLY A 1 190 ? -8.386 -8.342 17.515 1.00 60.06 190 GLY A O 1
ATOM 1530 N N . GLU A 1 191 ? -9.912 -9.588 18.648 1.00 58.12 191 GLU A N 1
ATOM 1531 C CA . GLU A 1 191 ? -10.290 -8.699 19.751 1.00 58.12 191 GLU A CA 1
ATOM 1532 C C . GLU A 1 191 ? -9.511 -9.064 21.012 1.00 58.12 191 GLU A C 1
ATOM 1534 O O . GLU A 1 191 ? -9.387 -10.288 21.281 1.00 58.12 191 GLU A O 1
#

Organism: NCBI:txid209136

Mean predicted aligned error: 3.94 Å

InterPro domains:
  IPR004045 Glutathione S-transferase, N-terminal [PF13409] (18-90)
  IPR004045 Glutathione S-transferase, N-terminal [PS50404] (9-95)
  IPR036249 Thioredoxin-like superfamily [SSF52833] (18-103)
  IPR054416 Glutathione S-transferase UstS-like , C-terminal domain [PF22041] (110-189)

Secondary structure (DSSP, 8-state):
-PPEEEEE---SSS-----HHHHHHHHHHHHTT--EEEEE--GGGHHHHHHHTTPPPPSSS-SS-S-EEE-TTS-EEESHHHHHHHHHHH--SS---TT-HHHHHHHHHHHHHHHHHHHHHTTHHHHHT--HHHHHHHHHHHHHHHTS-HHHHHHHH-HHHHHHHHHHHHHHHHHHHHHTTSSBTTBS---

Nearest PDB structures (foldseek):
  4g19-assembly2_C  TM=8.615E-01  e=1.759E-14  Phanerodontia chrysosporium
  4lmv-assembly2_D  TM=8.844E-01  e=8.141E-14  Phanerodontia chrysosporium
  6j3f-assembly1_B  TM=8.576E-01  e=1.250E-13  Gelatoporia subvermispora B
  6j3h-assembly1_B  TM=8.699E-01  e=1.096E-11  Gelatoporia subvermispora B
  6ht6-assembly1_A  TM=6.539E-01  e=6.896E-04  Trametes versicolor

Foldseek 3Di:
DAAKEWEAAFWPDPGDGDDPLSVLLVCLCVVLVGGYDYDHDAPVCQVVVVVVLVDAFDDPDGGGDDGWMQDSVRDIDHDSVRSNVVSCVVRVPPHQPPVDPLVVVLVVLVVQLVVLCCLAPQLVCLVPIHDDVNSVVSQVVVCVVVVHGSVVSNVPRNDVNSVVSNVVSVVVVVVCQVVQDDDDNVHPDSD

Sequence (191 aa):
MSEVLLYDLPSKGRCACWSLNPWKTRMVLNYKNIPYKTEFIEYPDIAPTLKSFGLPPNENYTPYTIPTIRDANGKYIMDSRKIVAELEKQYPEPSLHLDSPQLAKVEELVMKVMVPLRAVILPPIPRNILREPSAEYFERTREERFGMPLAQFEKEQGGNKGWEGATPYLKEIGDILRAEGGPFLLGKTGE

pLDDT: mean 93.53, std 7.02, range [52.25, 98.31]

Solvent-accessible surface area (backbone atoms only — not comparable to full-atom values): 10486 Å² total; per-residue (Å²): 131,60,62,25,36,35,38,38,55,56,26,51,85,89,51,48,83,76,55,71,54,33,46,55,50,52,50,49,35,56,73,50,69,50,68,64,47,79,45,72,46,52,65,77,46,41,46,64,53,46,48,74,72,69,54,78,63,46,88,91,58,74,46,53,60,69,21,28,34,30,41,56,86,68,52,75,41,60,45,48,67,59,41,50,55,52,47,41,71,78,45,55,64,69,55,83,64,86,80,42,73,64,54,61,57,49,54,53,38,51,53,56,27,46,61,35,31,42,30,54,57,53,49,54,38,46,77,74,34,36,41,70,72,33,18,56,49,48,52,54,58,45,18,70,71,67,77,44,52,46,71,56,44,27,74,77,38,14,66,66,61,6,51,61,60,14,43,67,41,52,49,51,54,50,50,52,28,58,73,45,68,25,96,26,86,79,5,77,45,84,114